Protein AF-A0A9W6U240-F1 (afdb_monomer_lite)

Sequence (219 aa):
MREPPRFPLGTRVANPLEGRTGEIAAFDAATGLYALVYSDGHRDELPASQAERFVIRQAQPPQPSADEPSQFLGASVTKSSTSYEGQTLTSCGHVTQYFADIKRFRVLFPDGLYSDMTLDEVKQNLKEAEDGKRAAPDAQSPSAKKKSKHHHHHQEEERPLNTQKFESRKIAYTICREVLGIILSQKKVGKFCSEKQKVVLNNKDLQVRCLEKRLVRLS

Secondary structure (DSSP, 8-state):
-PPPPSS-TT-EEEETTTTEEEEEEEEETTTTEEEEEETTS-EEEEEHHHHHHHB----PPPP--TT-GGGGTT-EEEEEEE-TTS-EEEEEEEEEEEETTTTEEEEE-TTS-EEEEEHHHHHHHHHHHHHGGG--------------------------TT----SSHHHHHHHHHHHHHHHHHSTTTTTTS-HHHHHHHH-TT--------------

Structure (mmCIF, N/CA/C/O backbone):
data_AF-A0A9W6U240-F1
#
_entry.id   AF-A0A9W6U240-F1
#
loop_
_atom_site.group_PDB
_atom_site.id
_atom_site.type_symbol
_atom_site.label_atom_id
_atom_site.label_alt_id
_atom_site.label_comp_id
_atom_site.label_asym_id
_atom_site.label_entity_id
_atom_site.label_seq_id
_atom_site.pdbx_PDB_ins_code
_atom_site.Cartn_x
_atom_site.Cartn_y
_atom_site.Cartn_z
_atom_site.occupancy
_atom_site.B_iso_or_equiv
_atom_site.auth_seq_id
_atom_site.auth_comp_id
_atom_site.auth_asym_id
_atom_site.auth_atom_id
_atom_site.pdbx_PDB_model_num
ATOM 1 N N . MET A 1 1 ? 26.545 10.246 -33.193 1.00 53.38 1 MET A N 1
ATOM 2 C CA . MET A 1 1 ? 26.022 10.475 -31.827 1.00 53.38 1 MET A CA 1
ATOM 3 C C . MET A 1 1 ? 25.496 9.129 -31.351 1.00 53.38 1 MET A C 1
ATOM 5 O O . MET A 1 1 ? 24.699 8.561 -32.080 1.00 53.38 1 MET A O 1
ATOM 9 N N . ARG A 1 2 ? 26.022 8.555 -30.259 1.00 63.31 2 ARG A N 1
ATOM 10 C CA . ARG A 1 2 ? 25.564 7.249 -29.740 1.00 63.31 2 ARG A CA 1
ATOM 11 C C . ARG A 1 2 ? 24.313 7.463 -28.894 1.00 63.31 2 ARG A C 1
ATOM 13 O O . ARG A 1 2 ? 24.319 8.360 -28.054 1.00 63.31 2 ARG A O 1
ATOM 20 N N . GLU A 1 3 ? 23.273 6.671 -29.120 1.00 69.00 3 GLU A N 1
ATOM 21 C CA . GLU A 1 3 ? 22.047 6.745 -28.325 1.00 69.00 3 GLU A CA 1
ATOM 22 C C . GLU A 1 3 ? 22.259 6.003 -26.992 1.00 69.00 3 GLU A C 1
ATOM 24 O O . GLU A 1 3 ? 22.760 4.873 -26.996 1.00 69.00 3 GLU A O 1
ATOM 29 N N . PRO A 1 4 ? 21.977 6.632 -25.838 1.00 76.19 4 PRO A N 1
ATOM 30 C CA . PRO A 1 4 ? 22.139 5.976 -24.548 1.00 76.19 4 PRO A CA 1
ATOM 31 C C . PRO A 1 4 ? 21.089 4.865 -24.365 1.00 76.19 4 PRO A C 1
ATOM 33 O O . PRO A 1 4 ? 19.938 5.042 -24.770 1.00 76.19 4 PRO A O 1
ATOM 36 N N . PRO A 1 5 ? 21.442 3.735 -23.722 1.00 80.12 5 PRO A N 1
ATOM 37 C CA . PRO A 1 5 ? 20.482 2.678 -23.439 1.00 80.12 5 PRO A CA 1
ATOM 38 C C . PRO A 1 5 ? 19.390 3.189 -22.490 1.00 80.12 5 PRO A C 1
ATOM 40 O O . PRO A 1 5 ? 19.658 3.581 -21.357 1.00 80.12 5 PRO A O 1
ATOM 43 N N . ARG A 1 6 ? 18.141 3.142 -22.955 1.00 83.62 6 ARG A N 1
ATOM 44 C CA . ARG A 1 6 ? 16.925 3.460 -22.200 1.00 83.62 6 ARG A CA 1
ATOM 45 C C . ARG A 1 6 ? 16.551 2.397 -21.159 1.00 83.62 6 ARG A C 1
ATOM 47 O O . ARG A 1 6 ? 16.009 2.742 -20.114 1.00 83.62 6 ARG A O 1
ATOM 54 N N . PHE A 1 7 ? 16.847 1.126 -21.429 1.00 86.31 7 PHE A N 1
ATOM 55 C CA . PHE A 1 7 ? 16.621 0.001 -20.516 1.00 86.31 7 PHE A CA 1
ATOM 56 C C . PHE A 1 7 ? 17.947 -0.673 -20.136 1.00 86.31 7 PHE A C 1
ATOM 58 O O . PHE A 1 7 ? 18.784 -0.876 -21.022 1.00 86.31 7 PHE A O 1
ATOM 65 N N . PRO A 1 8 ? 18.155 -1.035 -18.854 1.00 86.38 8 PRO A N 1
ATOM 66 C CA . PRO A 1 8 ? 19.348 -1.762 -18.440 1.00 86.38 8 PRO A CA 1
ATOM 67 C C . PRO A 1 8 ? 19.330 -3.211 -18.952 1.00 86.38 8 PRO A C 1
ATOM 69 O O . PRO A 1 8 ? 18.268 -3.818 -19.123 1.00 86.38 8 PRO A O 1
ATOM 72 N N . LEU A 1 9 ? 20.515 -3.783 -19.171 1.00 88.81 9 LEU A N 1
ATOM 73 C CA . LEU A 1 9 ? 20.663 -5.213 -19.461 1.00 88.81 9 LEU A CA 1
ATOM 74 C C . LEU A 1 9 ? 20.159 -6.042 -18.266 1.00 88.81 9 LEU A C 1
ATOM 76 O O . LEU A 1 9 ? 20.278 -5.616 -17.118 1.00 88.81 9 LEU A O 1
ATOM 80 N N . GLY A 1 10 ? 19.561 -7.200 -18.533 1.00 86.56 10 GLY A N 1
ATOM 81 C CA . GLY A 1 10 ? 18.879 -8.038 -17.541 1.00 86.56 10 GLY A CA 1
ATOM 82 C C . GLY A 1 10 ? 17.458 -7.579 -17.189 1.00 86.56 10 GLY A C 1
ATOM 83 O O . GLY A 1 10 ? 16.804 -8.181 -16.337 1.00 86.56 10 GLY A O 1
ATOM 84 N N . THR A 1 11 ? 16.936 -6.522 -17.827 1.00 89.12 11 THR A N 1
ATOM 85 C CA . THR A 1 11 ? 15.529 -6.126 -17.648 1.00 89.12 11 THR A CA 1
ATOM 86 C C . THR A 1 11 ? 14.611 -7.244 -18.126 1.00 89.12 11 THR A C 1
ATOM 88 O O . THR A 1 11 ? 14.742 -7.707 -19.257 1.00 89.12 11 THR A O 1
ATOM 91 N N . ARG A 1 12 ? 13.651 -7.644 -17.286 1.00 91.44 12 ARG A N 1
ATOM 92 C CA . ARG A 1 12 ? 12.640 -8.655 -17.620 1.00 91.44 12 ARG A CA 1
ATOM 93 C C . ARG A 1 12 ? 11.754 -8.175 -18.768 1.00 91.44 12 ARG A C 1
ATOM 95 O O . ARG A 1 12 ? 11.231 -7.062 -18.726 1.00 91.44 12 ARG A O 1
ATOM 102 N N . VAL A 1 13 ? 11.513 -9.048 -19.738 1.00 91.19 13 VAL A N 1
ATOM 103 C CA . VAL A 1 13 ? 10.589 -8.802 -20.849 1.00 91.19 13 VAL A CA 1
ATOM 104 C C . VAL A 1 13 ? 9.552 -9.921 -20.952 1.00 91.19 13 VAL A C 1
ATOM 106 O O . VAL A 1 13 ? 9.815 -11.066 -20.581 1.00 91.19 13 VAL A O 1
ATOM 109 N N . ALA A 1 14 ? 8.366 -9.593 -21.448 1.00 91.50 14 ALA A N 1
ATOM 110 C CA . ALA A 1 14 ? 7.316 -10.531 -21.798 1.00 91.50 14 ALA A CA 1
ATOM 111 C C . ALA A 1 14 ? 6.688 -10.137 -23.134 1.00 91.50 14 ALA A C 1
ATOM 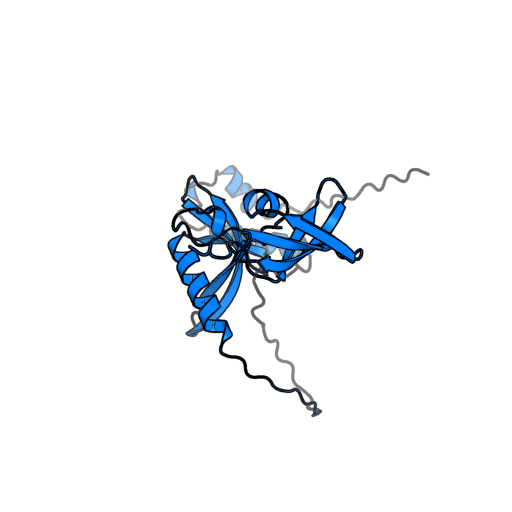113 O O . ALA A 1 14 ? 6.299 -8.986 -23.324 1.00 91.50 14 ALA A O 1
ATOM 114 N N . ASN A 1 15 ? 6.543 -11.108 -24.032 1.00 89.31 15 ASN A N 1
ATOM 115 C CA . ASN A 1 15 ? 5.749 -10.976 -25.242 1.00 89.31 15 ASN A CA 1
ATOM 116 C C . ASN A 1 15 ? 4.330 -11.509 -24.978 1.00 89.31 15 ASN A C 1
ATOM 118 O O . ASN A 1 15 ? 4.142 -12.727 -24.943 1.00 89.31 15 ASN A O 1
ATOM 122 N N . PRO A 1 16 ? 3.320 -10.635 -24.795 1.00 82.81 16 PRO A N 1
ATOM 123 C CA . PRO A 1 16 ? 1.960 -11.065 -24.478 1.00 82.81 16 PRO A CA 1
ATOM 124 C C . PRO A 1 16 ? 1.250 -11.749 -25.653 1.00 82.81 16 PRO A C 1
ATOM 126 O O . PRO A 1 16 ? 0.271 -12.451 -25.425 1.00 82.81 16 PRO A O 1
ATOM 129 N N . LEU A 1 17 ? 1.719 -11.556 -26.892 1.00 83.44 17 LEU A N 1
ATOM 130 C CA . LEU A 1 17 ? 1.117 -12.178 -28.076 1.00 83.44 17 LEU A CA 1
ATOM 131 C C . LEU A 1 17 ? 1.490 -13.657 -28.187 1.00 83.44 17 LEU A C 1
ATOM 133 O O . LEU A 1 17 ? 0.677 -14.470 -28.610 1.00 83.44 17 LEU A O 1
ATOM 137 N N . GLU A 1 18 ? 2.711 -13.996 -27.780 1.00 84.31 18 GLU A N 1
ATOM 138 C CA . GLU A 1 18 ? 3.258 -15.352 -27.886 1.00 84.31 18 GLU A CA 1
ATOM 139 C C . GLU A 1 18 ? 3.376 -16.053 -26.526 1.00 84.31 18 GLU A C 1
ATOM 141 O O . GLU A 1 18 ? 3.761 -17.216 -26.455 1.00 84.31 18 GLU A O 1
ATOM 146 N N . GLY A 1 19 ? 3.069 -15.351 -25.430 1.00 85.50 19 GLY A N 1
ATOM 147 C CA . GLY A 1 19 ? 3.193 -15.872 -24.068 1.00 85.50 19 GLY A CA 1
ATOM 148 C C . GLY A 1 19 ? 4.639 -16.124 -23.624 1.00 85.50 19 GLY A C 1
ATOM 149 O O . GLY A 1 19 ? 4.868 -16.884 -22.685 1.00 85.50 19 GLY A O 1
ATOM 15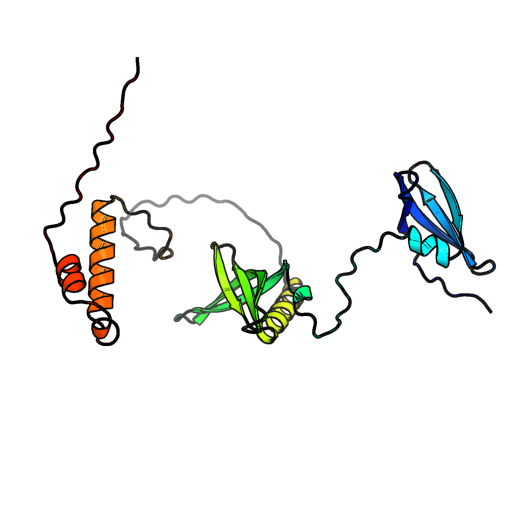0 N N . ARG A 1 20 ? 5.625 -15.505 -24.283 1.00 89.12 20 ARG A N 1
ATOM 151 C CA . ARG A 1 20 ? 7.054 -15.706 -23.997 1.00 89.12 20 ARG A CA 1
ATOM 152 C C . ARG A 1 20 ? 7.546 -14.751 -22.921 1.00 89.12 20 ARG A C 1
ATOM 154 O O . ARG A 1 20 ? 7.145 -13.592 -22.881 1.00 89.12 20 ARG A O 1
ATOM 161 N N . THR A 1 21 ? 8.463 -15.214 -22.076 1.00 91.50 21 THR A N 1
ATOM 162 C CA . THR A 1 21 ? 9.131 -14.384 -21.059 1.00 91.50 21 THR A CA 1
ATOM 163 C C . THR A 1 21 ? 10.639 -14.528 -21.167 1.00 91.50 21 THR A C 1
ATOM 165 O O . THR A 1 21 ? 11.139 -15.594 -21.534 1.00 91.50 21 THR A O 1
ATOM 168 N N . GLY A 1 22 ? 11.359 -13.449 -20.880 1.00 92.38 22 GLY A N 1
ATOM 169 C CA . GLY A 1 22 ? 12.789 -13.347 -21.123 1.00 92.38 22 GLY A CA 1
ATOM 170 C C . GLY A 1 22 ? 13.432 -12.151 -20.443 1.00 92.38 22 GLY A C 1
ATOM 171 O O . GLY A 1 22 ? 12.888 -11.580 -19.492 1.00 92.38 22 GLY A O 1
ATOM 172 N N . GLU A 1 23 ? 14.580 -11.753 -20.974 1.00 93.62 23 GLU A N 1
ATOM 173 C CA . GLU A 1 23 ? 15.316 -10.569 -20.547 1.00 93.62 23 GLU A CA 1
ATOM 174 C C . GLU A 1 23 ? 16.033 -9.861 -21.702 1.00 93.62 23 GLU A C 1
ATOM 176 O O . GLU A 1 23 ? 16.253 -10.429 -22.772 1.00 93.62 23 GLU A O 1
ATOM 181 N N . ILE A 1 24 ? 16.409 -8.604 -21.479 1.00 93.50 24 ILE A N 1
ATOM 182 C CA . ILE A 1 24 ? 17.288 -7.859 -22.382 1.00 93.50 24 ILE A CA 1
ATOM 183 C C . ILE A 1 24 ? 18.726 -8.347 -22.181 1.00 93.50 24 ILE A C 1
ATOM 185 O O . ILE A 1 24 ? 19.338 -8.046 -21.159 1.00 93.50 24 ILE A O 1
ATOM 189 N N . ALA A 1 25 ? 19.289 -9.054 -23.156 1.00 92.69 25 ALA A N 1
ATOM 190 C CA . ALA A 1 25 ? 20.641 -9.602 -23.062 1.00 92.69 25 ALA A CA 1
ATOM 191 C C . ALA A 1 25 ? 21.721 -8.616 -23.529 1.00 92.69 25 ALA A C 1
ATOM 193 O O . ALA A 1 25 ? 22.811 -8.576 -22.959 1.00 92.69 25 ALA A O 1
ATOM 194 N N . ALA A 1 26 ? 21.434 -7.814 -24.558 1.00 91.31 26 ALA A N 1
ATOM 195 C CA . ALA A 1 26 ? 22.393 -6.862 -25.114 1.00 91.31 26 ALA A CA 1
ATOM 196 C C . ALA A 1 26 ? 21.709 -5.614 -25.687 1.00 91.31 26 ALA A C 1
ATOM 198 O O . ALA A 1 26 ? 20.524 -5.628 -26.023 1.00 91.31 26 ALA A O 1
ATOM 199 N N . PHE A 1 27 ? 22.484 -4.537 -25.808 1.00 91.56 27 PHE A N 1
ATOM 200 C CA . PHE A 1 27 ? 22.104 -3.307 -26.495 1.00 91.56 27 PHE A CA 1
ATOM 201 C C . PHE A 1 27 ? 23.259 -2.868 -27.388 1.00 91.56 27 PHE A C 1
ATOM 203 O O . PHE A 1 27 ? 24.382 -2.694 -26.906 1.00 91.56 27 PHE A O 1
ATOM 210 N N . ASP A 1 28 ? 22.983 -2.680 -28.673 1.00 89.62 28 ASP A N 1
ATOM 211 C CA . ASP A 1 28 ? 23.958 -2.165 -29.623 1.00 89.62 28 ASP A CA 1
ATOM 212 C C . ASP A 1 28 ? 23.796 -0.649 -29.786 1.00 89.62 28 ASP A C 1
ATOM 214 O O . ASP A 1 28 ? 22.845 -0.157 -30.388 1.00 89.62 28 ASP A O 1
ATOM 218 N N . ALA A 1 29 ? 24.768 0.107 -29.274 1.00 85.38 29 ALA A N 1
ATOM 219 C CA . ALA A 1 29 ? 24.774 1.567 -29.341 1.00 85.38 29 ALA A CA 1
ATOM 220 C C . ALA A 1 29 ? 25.078 2.131 -30.745 1.00 85.38 29 ALA A C 1
ATOM 222 O O . ALA A 1 29 ? 24.962 3.344 -30.942 1.00 85.38 29 ALA A O 1
ATOM 223 N N . ALA A 1 30 ? 25.522 1.299 -31.697 1.00 85.38 30 ALA A N 1
ATOM 224 C CA . ALA A 1 30 ? 25.730 1.709 -33.086 1.00 85.38 30 ALA A CA 1
ATOM 225 C C . ALA A 1 30 ? 24.419 1.699 -33.884 1.00 85.38 30 ALA A C 1
ATOM 227 O O . ALA A 1 30 ? 24.195 2.599 -34.692 1.00 85.38 30 ALA A O 1
ATOM 228 N N . THR A 1 31 ? 23.559 0.709 -33.635 1.00 84.75 31 THR A N 1
ATOM 229 C CA . THR A 1 31 ? 22.283 0.515 -34.343 1.00 84.75 31 THR A CA 1
ATOM 230 C C . THR A 1 31 ? 21.055 0.939 -33.531 1.00 84.75 31 THR A C 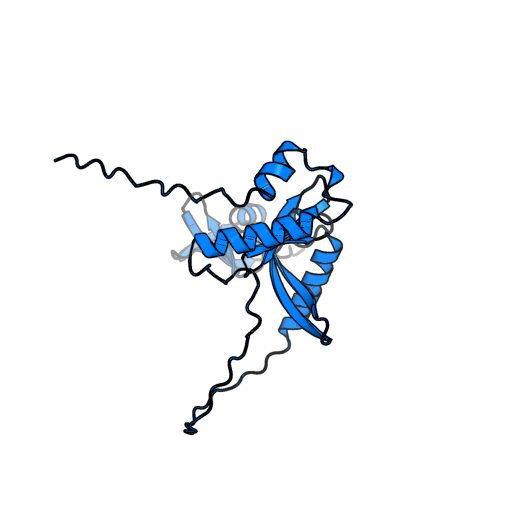1
ATOM 232 O O . THR A 1 31 ? 19.989 1.137 -34.107 1.00 84.75 31 THR A O 1
ATOM 235 N N . GLY A 1 32 ? 21.187 1.115 -32.212 1.00 85.69 32 GLY A N 1
ATOM 236 C CA . GLY A 1 32 ? 20.082 1.451 -31.306 1.00 85.69 32 GLY A CA 1
ATOM 237 C C . GLY A 1 32 ? 19.141 0.275 -31.015 1.00 85.69 32 GLY A C 1
ATOM 238 O O . GLY A 1 32 ? 18.005 0.489 -30.582 1.00 85.69 32 GLY A O 1
ATOM 239 N N . LEU A 1 33 ? 19.582 -0.962 -31.271 1.00 90.81 33 LEU A N 1
ATOM 240 C CA . LEU A 1 33 ? 18.770 -2.172 -31.140 1.00 90.81 33 LEU A CA 1
ATOM 241 C C . LEU A 1 33 ? 19.027 -2.903 -29.818 1.00 90.81 33 LEU A C 1
ATOM 243 O O . LEU A 1 33 ? 20.159 -3.030 -29.348 1.00 90.81 33 LEU A O 1
ATOM 247 N N . TYR A 1 34 ? 17.947 -3.413 -29.234 1.00 91.88 34 TYR A N 1
ATOM 248 C CA . TYR A 1 34 ? 17.939 -4.287 -28.068 1.00 91.88 34 TYR A CA 1
ATOM 249 C C . TYR A 1 34 ? 17.791 -5.738 -28.492 1.00 91.88 34 TYR A C 1
ATOM 251 O O . TYR A 1 34 ? 16.858 -6.059 -29.222 1.00 91.88 34 TYR A O 1
ATOM 259 N N . ALA A 1 35 ? 18.646 -6.610 -27.964 1.00 93.00 35 ALA A N 1
ATOM 260 C CA . ALA A 1 35 ? 18.521 -8.053 -28.110 1.00 93.00 35 ALA A CA 1
ATOM 261 C C . ALA A 1 35 ? 17.779 -8.637 -26.899 1.00 93.00 35 ALA A C 1
ATOM 263 O O . ALA A 1 35 ? 18.316 -8.678 -25.787 1.00 93.00 35 ALA A O 1
ATOM 264 N N . LEU A 1 36 ? 16.544 -9.079 -27.112 1.00 92.69 36 LEU A N 1
ATOM 265 C CA . LEU A 1 36 ? 15.716 -9.777 -26.135 1.00 92.69 36 LEU A CA 1
ATOM 266 C C . LEU A 1 36 ? 15.972 -11.277 -26.277 1.00 92.69 36 LEU A C 1
ATOM 268 O O . LEU A 1 36 ? 15.924 -11.807 -27.384 1.00 92.69 36 LEU A O 1
ATOM 272 N N . VAL A 1 37 ? 16.230 -11.963 -25.168 1.00 94.25 37 VAL A N 1
ATOM 273 C CA . VAL A 1 37 ? 16.398 -13.420 -25.125 1.00 94.25 37 VAL A CA 1
ATOM 274 C C . VAL A 1 37 ? 15.302 -14.000 -24.248 1.00 94.25 37 VAL A C 1
ATOM 276 O O . VAL A 1 37 ? 15.195 -13.669 -23.066 1.00 94.25 37 VAL A O 1
ATOM 279 N N . TYR A 1 38 ? 14.479 -14.862 -24.832 1.00 93.31 38 TYR A N 1
ATOM 280 C CA . TYR A 1 38 ? 13.401 -15.544 -24.129 1.00 93.31 38 TYR A CA 1
ATOM 281 C C . TYR A 1 38 ? 13.873 -16.872 -23.537 1.00 93.31 38 TYR A C 1
ATOM 283 O O . TYR A 1 38 ? 14.882 -17.454 -23.935 1.00 93.31 38 TYR A O 1
ATOM 291 N N . SER A 1 39 ? 13.115 -17.357 -22.560 1.00 90.75 39 SER A N 1
ATOM 292 C CA . SER A 1 39 ? 13.374 -18.608 -21.836 1.00 90.75 39 SER A CA 1
ATOM 293 C C . SER A 1 39 ? 13.346 -19.860 -22.719 1.00 90.75 39 SER A C 1
ATOM 295 O O . SER A 1 39 ? 13.959 -20.861 -22.362 1.00 90.75 39 SER A O 1
ATOM 297 N N . ASP A 1 40 ? 12.686 -19.805 -23.877 1.00 89.56 40 ASP A N 1
ATOM 298 C CA . ASP A 1 40 ? 12.668 -20.871 -24.885 1.00 89.56 40 ASP A CA 1
ATOM 299 C C . ASP A 1 40 ? 13.870 -20.819 -25.850 1.00 89.56 40 ASP A C 1
ATOM 301 O O . ASP A 1 40 ? 13.961 -21.622 -26.777 1.00 89.56 40 ASP A O 1
ATOM 305 N N . GLY A 1 41 ? 14.805 -19.886 -25.636 1.00 87.12 41 GLY A N 1
ATOM 306 C CA . GLY A 1 41 ? 15.980 -19.686 -26.479 1.00 87.12 41 GLY A CA 1
ATOM 307 C C . GLY A 1 41 ? 15.726 -18.815 -27.710 1.00 87.12 41 GLY A C 1
ATOM 308 O O . GLY A 1 41 ? 16.664 -18.575 -28.475 1.00 87.12 41 GLY A O 1
ATOM 309 N N . HIS A 1 42 ? 14.502 -18.314 -27.906 1.00 91.06 42 HIS A N 1
ATOM 310 C CA . HIS A 1 42 ? 14.213 -17.381 -28.986 1.00 91.06 42 HIS A CA 1
ATOM 311 C C . HIS A 1 42 ? 14.853 -16.009 -28.729 1.00 91.06 42 HIS A C 1
ATOM 313 O O . HIS A 1 42 ? 15.070 -15.609 -27.581 1.00 91.06 42 HIS A O 1
ATOM 319 N N . ARG A 1 43 ? 15.182 -15.297 -29.811 1.00 92.31 43 ARG A N 1
ATOM 320 C CA . ARG A 1 43 ? 15.862 -14.005 -29.773 1.00 92.31 43 ARG A CA 1
ATOM 321 C C . ARG A 1 43 ? 15.193 -13.022 -30.717 1.00 92.31 43 ARG A C 1
ATOM 323 O O . ARG A 1 43 ? 15.026 -13.352 -31.887 1.00 92.31 43 ARG A O 1
ATOM 330 N N . ASP A 1 44 ? 14.922 -11.827 -30.206 1.00 90.25 44 ASP A N 1
ATOM 331 C CA . ASP A 1 44 ? 14.392 -10.703 -30.975 1.00 90.25 44 ASP A CA 1
ATOM 332 C C . ASP A 1 44 ? 15.341 -9.508 -30.887 1.00 90.25 44 ASP A C 1
ATOM 334 O O . ASP A 1 44 ? 15.803 -9.158 -29.802 1.00 90.25 44 ASP A O 1
ATOM 338 N N . GLU A 1 45 ? 15.588 -8.847 -32.017 1.00 92.88 45 GLU A N 1
ATOM 339 C CA . GLU A 1 45 ? 16.342 -7.593 -32.082 1.00 92.88 45 GLU A CA 1
ATOM 340 C C . GLU A 1 45 ? 15.403 -6.452 -32.461 1.00 92.88 45 GLU A C 1
ATOM 342 O O . GLU A 1 45 ? 14.865 -6.411 -33.567 1.00 92.88 45 GLU A O 1
ATOM 347 N N . LEU A 1 46 ? 15.158 -5.540 -31.521 1.00 92.12 46 LEU A N 1
ATOM 348 C CA . LEU A 1 46 ? 14.096 -4.543 -31.642 1.00 92.12 46 LEU A CA 1
ATOM 349 C C . LEU A 1 46 ? 14.575 -3.159 -31.189 1.00 92.12 46 LEU A C 1
ATOM 351 O O . LEU A 1 46 ? 15.359 -3.053 -30.245 1.00 92.12 46 LEU A O 1
ATOM 355 N N . PRO A 1 47 ? 14.082 -2.068 -31.800 1.00 91.06 47 PRO A N 1
ATOM 356 C CA . PRO A 1 47 ? 14.389 -0.718 -31.344 1.00 91.06 47 PRO A CA 1
ATOM 357 C C . PRO A 1 47 ? 13.747 -0.430 -29.981 1.00 91.06 47 PRO A C 1
ATOM 359 O O . PRO A 1 47 ? 12.752 -1.052 -29.594 1.00 91.06 47 PRO A O 1
ATOM 362 N N . ALA A 1 48 ? 14.262 0.582 -29.277 1.00 86.31 48 ALA A N 1
ATOM 363 C CA . ALA A 1 48 ? 13.798 0.979 -27.943 1.00 86.31 48 ALA A CA 1
ATOM 364 C C . ALA A 1 48 ? 12.271 1.175 -27.839 1.00 86.31 48 ALA A C 1
ATOM 366 O O . ALA A 1 48 ? 11.660 0.786 -26.845 1.00 86.31 48 ALA A O 1
ATOM 367 N N . SER A 1 49 ? 11.646 1.748 -28.874 1.00 86.62 49 SER A N 1
ATOM 368 C CA . SER A 1 49 ? 10.200 2.004 -28.931 1.00 86.62 49 SER A CA 1
ATOM 369 C C . SER A 1 49 ? 9.355 0.728 -28.941 1.00 86.62 49 SER A C 1
ATOM 371 O O . SER A 1 49 ? 8.253 0.708 -28.397 1.00 86.62 49 SER A O 1
ATOM 373 N N . GLN A 1 50 ? 9.864 -0.346 -29.546 1.00 86.75 50 GLN A N 1
ATOM 374 C CA . GLN A 1 50 ? 9.193 -1.642 -29.567 1.00 86.75 50 GLN A CA 1
ATOM 375 C C . GLN A 1 50 ? 9.544 -2.461 -28.327 1.00 86.75 50 GLN A C 1
ATOM 377 O O . GLN A 1 50 ? 8.646 -3.040 -27.721 1.00 86.75 50 GLN A O 1
ATOM 382 N N . ALA A 1 51 ? 10.809 -2.431 -27.896 1.00 86.19 51 ALA A N 1
ATOM 383 C CA . ALA A 1 51 ? 11.255 -3.077 -26.664 1.00 86.19 51 ALA A CA 1
ATOM 384 C C . ALA A 1 51 ? 10.456 -2.591 -25.439 1.00 86.19 51 ALA A C 1
ATOM 386 O O . ALA A 1 51 ? 10.085 -3.403 -24.596 1.00 86.19 51 ALA A O 1
ATOM 387 N N . GLU A 1 52 ? 10.088 -1.304 -25.378 1.00 87.69 52 GLU A N 1
ATOM 388 C CA . GLU A 1 52 ? 9.256 -0.737 -24.304 1.00 87.69 52 GLU A CA 1
ATOM 389 C C . GLU A 1 52 ? 7.919 -1.472 -24.108 1.00 87.69 52 GLU A C 1
ATOM 391 O O . GLU A 1 52 ? 7.432 -1.569 -22.984 1.00 87.69 52 GLU A O 1
ATOM 396 N N . ARG A 1 53 ? 7.334 -2.021 -25.182 1.00 87.62 53 ARG A N 1
ATOM 397 C CA . ARG A 1 53 ? 6.064 -2.764 -25.119 1.00 87.62 53 ARG A CA 1
ATOM 398 C C . ARG A 1 53 ? 6.216 -4.135 -24.470 1.00 87.62 53 ARG A C 1
ATOM 400 O O . ARG A 1 53 ? 5.233 -4.680 -23.976 1.00 87.62 53 ARG A O 1
ATOM 407 N N . PHE A 1 54 ? 7.427 -4.680 -24.510 1.00 87.31 54 PHE A N 1
ATOM 408 C CA . PHE A 1 54 ? 7.759 -5.996 -23.983 1.00 87.31 54 PHE A CA 1
ATOM 409 C C . PHE A 1 54 ? 8.416 -5.916 -22.610 1.00 87.31 54 PHE A C 1
ATOM 411 O O . PHE A 1 54 ? 8.360 -6.881 -21.861 1.00 87.31 54 PHE A O 1
ATOM 418 N N . VAL A 1 55 ? 9.019 -4.784 -22.243 1.00 87.31 55 VAL A N 1
ATOM 419 C CA . VAL A 1 55 ? 9.597 -4.586 -20.911 1.00 87.31 55 VAL A CA 1
ATOM 420 C C . VAL A 1 55 ? 8.516 -4.733 -19.849 1.00 87.31 55 VAL A C 1
ATOM 422 O O . VAL A 1 55 ? 7.588 -3.928 -19.742 1.00 87.31 55 VAL A O 1
ATOM 425 N N . ILE A 1 56 ? 8.677 -5.756 -19.010 1.00 85.50 56 ILE A N 1
ATOM 426 C CA . ILE A 1 56 ? 7.921 -5.856 -17.774 1.00 85.50 56 ILE A CA 1
ATOM 427 C C . ILE A 1 56 ? 8.465 -4.736 -16.913 1.00 85.50 56 ILE A C 1
ATOM 429 O O . ILE A 1 56 ? 9.588 -4.814 -16.407 1.00 85.50 56 ILE A O 1
ATOM 433 N N . ARG A 1 57 ? 7.667 -3.679 -16.752 1.00 74.81 57 ARG A N 1
ATOM 434 C CA . ARG A 1 57 ? 7.908 -2.707 -15.697 1.00 74.81 57 ARG A CA 1
ATOM 435 C C . ARG A 1 57 ? 7.865 -3.509 -14.409 1.00 74.81 57 ARG A C 1
ATOM 437 O O . ARG A 1 57 ? 6.788 -3.840 -13.914 1.00 74.81 57 ARG A O 1
ATOM 444 N N . GLN A 1 58 ? 9.042 -3.864 -13.888 1.00 55.88 58 GLN A N 1
ATOM 445 C CA . GLN A 1 58 ? 9.147 -4.126 -12.469 1.00 55.88 58 GLN A CA 1
ATOM 446 C C . GLN A 1 58 ? 8.446 -2.935 -11.841 1.00 55.88 58 GLN A C 1
ATOM 448 O O . GLN A 1 58 ? 8.736 -1.792 -12.211 1.00 55.88 58 GLN A O 1
ATOM 453 N N . ALA A 1 59 ? 7.459 -3.201 -10.994 1.00 45.19 59 ALA A N 1
ATOM 454 C CA . ALA A 1 59 ? 6.993 -2.200 -10.068 1.00 45.19 59 ALA A CA 1
ATOM 455 C C . ALA A 1 59 ? 8.231 -1.802 -9.259 1.00 45.19 59 ALA A C 1
ATOM 457 O O . ALA A 1 59 ? 8.535 -2.387 -8.224 1.00 45.19 59 ALA A O 1
ATOM 458 N N . GLN A 1 60 ? 9.011 -0.856 -9.787 1.00 44.34 60 GLN A N 1
ATOM 459 C CA . GLN A 1 60 ? 9.813 -0.001 -8.955 1.00 44.34 60 GLN A CA 1
ATOM 460 C C . GLN A 1 60 ? 8.812 0.502 -7.919 1.00 44.34 60 GLN A C 1
ATOM 462 O O . GLN A 1 60 ? 7.732 0.954 -8.327 1.00 44.34 60 GLN A O 1
ATOM 467 N N . PRO A 1 61 ? 9.095 0.374 -6.610 1.00 44.66 61 PRO A N 1
ATOM 468 C CA . PRO A 1 61 ? 8.342 1.153 -5.644 1.00 44.66 61 PRO A CA 1
ATOM 469 C C . PRO A 1 61 ? 8.318 2.582 -6.203 1.00 44.66 61 PRO A C 1
ATOM 471 O O . PRO A 1 61 ? 9.385 3.083 -6.579 1.00 44.66 61 PRO A O 1
ATOM 474 N N . PRO A 1 62 ? 7.124 3.150 -6.440 1.00 38.41 62 PRO A N 1
ATOM 475 C CA . PRO A 1 62 ? 6.975 4.353 -7.239 1.00 38.41 62 PRO A CA 1
ATOM 476 C C . PRO A 1 62 ? 7.943 5.412 -6.725 1.00 38.41 62 PRO A C 1
ATOM 478 O O . PRO A 1 62 ? 7.955 5.720 -5.532 1.00 38.41 62 PRO A O 1
ATOM 481 N N . GLN A 1 63 ? 8.796 5.933 -7.613 1.00 46.31 63 GLN A N 1
ATOM 482 C CA . GLN A 1 63 ? 9.565 7.116 -7.265 1.00 46.31 63 GLN A CA 1
ATOM 483 C C . GLN A 1 63 ? 8.571 8.230 -6.905 1.00 46.31 63 GLN A C 1
ATOM 485 O O . GLN A 1 63 ? 7.566 8.402 -7.599 1.00 46.31 63 GLN A O 1
ATOM 490 N N . PRO A 1 64 ? 8.808 8.934 -5.791 1.00 41.53 64 PRO A N 1
ATOM 491 C CA . PRO A 1 64 ? 7.776 9.654 -5.070 1.00 41.53 64 PRO A CA 1
ATOM 492 C C . PRO A 1 64 ? 7.341 10.899 -5.841 1.00 41.53 64 PRO A C 1
ATOM 494 O O . PRO A 1 64 ? 7.995 11.940 -5.789 1.00 41.53 64 PRO A O 1
ATOM 497 N N . SER A 1 65 ? 6.175 10.849 -6.479 1.00 45.25 65 SER A N 1
ATOM 498 C CA . SER A 1 65 ? 5.324 12.034 -6.519 1.00 45.25 65 SER A CA 1
ATOM 499 C C . SER A 1 65 ? 4.849 12.262 -5.083 1.00 45.25 65 SER A C 1
ATOM 501 O O . SER A 1 65 ? 4.005 11.527 -4.573 1.00 45.25 65 SER A O 1
ATOM 503 N N . ALA A 1 66 ? 5.467 13.233 -4.406 1.00 51.50 66 ALA A N 1
ATOM 504 C CA . ALA A 1 66 ? 5.456 13.440 -2.953 1.00 51.50 66 ALA A CA 1
ATOM 505 C C . ALA A 1 66 ? 4.072 13.584 -2.274 1.00 51.50 66 ALA A C 1
ATOM 507 O O . ALA A 1 66 ? 4.008 13.636 -1.038 1.00 51.50 66 ALA A O 1
ATOM 508 N N . ASP A 1 67 ? 2.987 13.581 -3.049 1.00 56.50 67 ASP A N 1
ATOM 509 C CA . ASP A 1 67 ? 1.650 13.965 -2.611 1.00 56.50 67 ASP A CA 1
ATOM 510 C C . ASP A 1 67 ? 0.546 12.951 -2.917 1.00 56.50 67 ASP A C 1
ATOM 512 O O . ASP A 1 67 ? -0.598 13.203 -2.545 1.00 56.50 67 ASP A O 1
ATOM 516 N N . GLU A 1 68 ? 0.829 11.799 -3.540 1.00 71.56 68 GLU A N 1
ATOM 517 C CA . GLU A 1 68 ? -0.239 10.815 -3.755 1.00 71.56 68 GLU A CA 1
ATOM 518 C C . GLU A 1 68 ? -0.447 9.964 -2.488 1.00 71.56 68 GLU A C 1
ATOM 520 O O . GLU A 1 68 ? 0.459 9.231 -2.083 1.00 71.56 68 GLU A O 1
ATOM 525 N N . PRO A 1 69 ? -1.608 10.041 -1.809 1.00 69.12 69 PRO A N 1
ATOM 526 C CA . PRO A 1 69 ? -1.839 9.291 -0.577 1.00 69.12 69 PRO A CA 1
ATOM 527 C C . PRO A 1 69 ? -1.946 7.779 -0.826 1.00 69.12 69 PRO A C 1
ATOM 529 O O . PRO A 1 69 ? -1.655 6.986 0.063 1.00 69.12 69 PRO A O 1
ATOM 532 N N . SER A 1 70 ? -2.299 7.364 -2.043 1.00 74.38 70 SER A N 1
ATOM 533 C CA . SER A 1 70 ? -2.364 5.959 -2.467 1.00 74.38 70 SER A CA 1
ATOM 534 C C . SER A 1 70 ? -1.024 5.222 -2.324 1.00 74.38 70 SER A C 1
ATOM 536 O O . SER A 1 70 ? -1.031 4.019 -2.070 1.00 74.38 70 SER A O 1
ATOM 538 N N . GLN A 1 71 ? 0.113 5.929 -2.399 1.00 78.81 71 GLN A N 1
ATOM 539 C CA . GLN A 1 71 ? 1.454 5.334 -2.314 1.00 78.81 71 GLN A CA 1
ATOM 540 C C . GLN A 1 71 ? 1.745 4.673 -0.960 1.00 78.81 71 GLN A C 1
ATOM 542 O O . GLN A 1 71 ? 2.618 3.817 -0.859 1.00 78.81 71 GLN A O 1
ATOM 547 N N . PHE A 1 72 ? 1.026 5.081 0.087 1.00 81.25 72 PHE A N 1
ATOM 548 C CA . PHE A 1 72 ? 1.224 4.558 1.433 1.00 81.25 72 PHE A CA 1
ATOM 549 C C . PHE A 1 72 ? 0.384 3.314 1.710 1.00 81.25 72 PHE A C 1
ATOM 551 O O . PHE A 1 72 ? 0.577 2.693 2.748 1.00 81.25 72 PHE A O 1
ATOM 558 N N . LEU A 1 73 ? -0.535 2.923 0.819 1.00 85.88 73 LEU A N 1
ATOM 559 C CA . LEU A 1 73 ? -1.333 1.710 0.997 1.00 85.88 73 LEU A CA 1
ATOM 560 C C . LEU A 1 73 ? -0.433 0.467 0.942 1.00 85.88 73 LEU A C 1
ATOM 562 O O . LEU A 1 73 ? 0.352 0.286 0.017 1.00 85.88 73 LEU A O 1
ATOM 566 N N . GLY A 1 74 ? -0.549 -0.396 1.948 1.00 84.06 74 GLY A N 1
ATOM 567 C CA . GLY A 1 74 ? 0.292 -1.578 2.134 1.00 84.06 74 GLY A CA 1
ATOM 568 C C . GLY A 1 74 ? 1.636 -1.302 2.814 1.00 84.06 74 GLY A C 1
ATOM 569 O O . GLY A 1 74 ? 2.324 -2.254 3.179 1.00 84.06 74 GLY A O 1
ATOM 570 N N . ALA A 1 75 ? 2.007 -0.038 3.033 1.00 84.69 75 ALA A N 1
ATOM 571 C CA . ALA A 1 75 ? 3.269 0.307 3.671 1.00 84.69 75 ALA A CA 1
ATOM 572 C C . ALA A 1 75 ? 3.277 -0.111 5.153 1.00 84.69 75 ALA A C 1
ATOM 574 O O . ALA A 1 75 ? 2.279 0.060 5.862 1.00 84.69 75 ALA A O 1
ATOM 575 N N . SER A 1 76 ? 4.403 -0.656 5.623 1.00 85.81 76 SER A N 1
ATOM 576 C CA . SER A 1 76 ? 4.599 -0.969 7.039 1.00 85.81 76 SER A CA 1
ATOM 577 C C . SER A 1 76 ? 4.964 0.301 7.801 1.00 85.81 76 SER A C 1
ATOM 579 O O . SER A 1 76 ? 5.905 1.002 7.436 1.00 85.81 76 SER A O 1
ATOM 581 N N . VAL A 1 77 ? 4.238 0.582 8.874 1.00 87.75 77 VAL A N 1
ATOM 582 C CA . VAL A 1 77 ? 4.489 1.709 9.772 1.00 87.75 77 VAL A CA 1
ATOM 583 C C . VAL A 1 77 ? 4.743 1.193 11.173 1.00 87.75 77 VAL A C 1
ATOM 585 O O . VAL A 1 77 ? 4.052 0.303 11.673 1.00 87.75 77 VAL A O 1
ATOM 588 N N . THR A 1 78 ? 5.739 1.774 11.815 1.00 84.88 78 THR A N 1
ATOM 589 C CA . THR A 1 78 ? 6.047 1.511 13.214 1.00 84.88 78 THR A CA 1
ATOM 590 C C . THR A 1 78 ? 5.236 2.464 14.093 1.00 84.88 78 THR A C 1
ATOM 592 O O . THR A 1 78 ? 4.874 3.545 13.660 1.00 84.88 78 THR A O 1
ATOM 595 N N . LYS A 1 79 ? 4.882 2.078 15.313 1.00 84.25 79 LYS A N 1
ATOM 596 C CA . LYS A 1 79 ? 4.288 2.967 16.313 1.00 84.25 79 LYS A CA 1
ATOM 597 C C . LYS A 1 79 ? 4.944 2.675 17.647 1.00 84.25 79 LYS A C 1
ATOM 599 O O . LYS A 1 79 ? 4.837 1.558 18.153 1.00 84.25 79 LYS A O 1
ATOM 604 N N . SER A 1 80 ? 5.612 3.673 18.207 1.00 80.56 80 SER A N 1
ATOM 605 C CA . SER A 1 80 ? 6.173 3.617 19.551 1.00 80.56 80 SER A CA 1
ATOM 606 C C . SER A 1 80 ? 5.192 4.237 20.550 1.00 80.56 80 SER A C 1
ATOM 608 O O . SER A 1 80 ? 4.611 5.297 20.320 1.00 80.56 80 SER A O 1
ATOM 610 N N . SER A 1 81 ? 4.954 3.549 21.663 1.00 75.50 81 SER A N 1
ATOM 611 C CA . SER A 1 81 ? 4.175 4.059 22.790 1.00 75.50 81 SER A CA 1
ATOM 612 C C . SER A 1 81 ? 4.943 3.827 24.078 1.00 75.50 81 SER A C 1
ATOM 614 O O . SER A 1 81 ? 5.340 2.698 24.361 1.00 75.50 81 SER A O 1
ATOM 616 N N . THR A 1 82 ? 5.139 4.878 24.864 1.00 80.56 82 THR A N 1
ATOM 617 C CA . THR A 1 82 ? 5.780 4.783 26.177 1.00 80.56 82 THR A CA 1
ATOM 618 C C . THR A 1 82 ? 4.728 4.463 27.237 1.00 80.56 82 THR A C 1
ATOM 620 O O . THR A 1 82 ? 3.725 5.169 27.350 1.00 80.56 82 THR A O 1
ATOM 623 N N . SER A 1 83 ? 4.935 3.384 27.991 1.00 74.00 83 SER A N 1
ATOM 624 C CA . SER A 1 83 ? 4.096 3.018 29.132 1.00 74.00 83 SER A CA 1
ATOM 625 C C . SER A 1 83 ? 4.308 3.981 30.305 1.00 74.00 83 SER A C 1
ATOM 627 O O . SER A 1 83 ? 5.274 4.744 30.341 1.00 74.00 83 SER A O 1
ATOM 629 N N . TYR A 1 84 ? 3.419 3.925 31.300 1.00 76.06 84 TYR A N 1
ATOM 630 C CA . TYR A 1 84 ? 3.542 4.723 32.527 1.00 76.06 84 TYR A CA 1
ATOM 631 C C . TYR A 1 84 ? 4.846 4.437 33.299 1.00 76.06 84 TYR A C 1
ATOM 633 O O . TYR A 1 84 ? 5.386 5.320 33.956 1.00 76.06 84 TYR A O 1
ATOM 641 N N . GLU A 1 85 ? 5.390 3.227 33.157 1.00 81.06 85 GLU A N 1
ATOM 642 C CA . GLU A 1 85 ? 6.659 2.798 33.758 1.00 81.06 85 GLU A CA 1
ATOM 643 C C . GLU A 1 85 ? 7.893 3.244 32.949 1.00 81.06 85 GLU A C 1
ATOM 645 O O . GLU A 1 85 ? 9.024 2.906 33.289 1.00 81.06 85 GLU A O 1
ATOM 650 N N . GLY A 1 86 ? 7.695 4.002 31.863 1.00 80.06 86 GLY A N 1
ATOM 651 C CA . GLY A 1 86 ? 8.768 4.486 30.994 1.00 80.06 86 GLY A CA 1
ATOM 652 C C . GLY A 1 86 ? 9.249 3.465 29.960 1.00 80.06 86 GLY A C 1
ATOM 653 O O . GLY A 1 86 ? 10.223 3.725 29.255 1.00 80.06 86 GLY A O 1
ATOM 654 N N . GLN A 1 87 ? 8.581 2.316 29.831 1.00 77.75 87 GLN A N 1
ATOM 655 C CA . GLN A 1 87 ? 8.947 1.301 28.849 1.00 77.75 87 GLN A CA 1
ATOM 656 C C . GLN A 1 87 ? 8.369 1.657 27.475 1.00 77.75 87 GLN A C 1
ATOM 658 O O . GLN A 1 87 ? 7.157 1.785 27.311 1.00 77.75 87 GLN A O 1
ATOM 663 N N . THR A 1 88 ? 9.227 1.803 26.467 1.00 80.06 88 THR A N 1
ATOM 664 C CA . THR A 1 88 ? 8.791 2.043 25.085 1.00 80.06 88 THR A CA 1
ATOM 665 C C . THR A 1 88 ? 8.425 0.721 24.420 1.00 80.06 88 THR A C 1
ATOM 667 O O . THR A 1 88 ? 9.287 -0.126 24.195 1.00 80.06 88 THR A O 1
ATOM 670 N N . LEU A 1 89 ? 7.147 0.547 24.091 1.00 77.88 89 LEU A N 1
ATOM 671 C CA . LEU A 1 89 ? 6.661 -0.552 23.268 1.00 77.88 89 LEU A CA 1
ATOM 672 C C . LEU A 1 89 ? 6.573 -0.089 21.816 1.00 77.88 89 LEU A C 1
ATOM 674 O O . LEU A 1 89 ? 5.889 0.887 21.513 1.00 77.88 89 LEU A O 1
ATOM 678 N N . THR A 1 90 ? 7.231 -0.819 20.926 1.00 83.00 90 THR A N 1
ATOM 679 C CA . THR A 1 90 ? 7.222 -0.553 19.489 1.00 83.00 90 THR A CA 1
ATOM 680 C C . THR A 1 90 ? 6.420 -1.641 18.786 1.00 83.00 90 THR A C 1
ATOM 682 O O . THR A 1 90 ? 6.763 -2.817 18.876 1.00 83.00 90 THR A O 1
ATOM 685 N N . SER A 1 91 ? 5.347 -1.258 18.096 1.00 82.00 91 SER A N 1
ATOM 686 C CA . SER A 1 91 ? 4.485 -2.167 17.332 1.00 82.00 91 SER A CA 1
ATOM 687 C C . SER A 1 91 ? 4.494 -1.791 15.854 1.00 82.00 91 SER A C 1
ATOM 689 O O . SER A 1 91 ? 4.449 -0.610 15.522 1.00 82.00 91 SER A O 1
ATOM 691 N N . CYS A 1 92 ? 4.542 -2.777 14.960 1.00 87.12 92 CYS A N 1
ATOM 692 C CA . CYS A 1 92 ? 4.557 -2.557 13.513 1.00 87.12 92 CYS A CA 1
ATOM 693 C C . CYS A 1 92 ? 3.214 -2.965 12.906 1.00 87.12 92 CYS A C 1
ATOM 695 O O . CYS A 1 92 ? 2.778 -4.099 13.094 1.00 87.12 92 CYS A O 1
ATOM 697 N N . GLY A 1 93 ? 2.578 -2.064 12.164 1.00 88.69 93 GLY A N 1
ATOM 698 C CA . GLY A 1 93 ? 1.322 -2.295 11.451 1.00 88.69 93 GLY A CA 1
ATOM 699 C C . GLY A 1 93 ? 1.446 -2.014 9.956 1.00 88.69 93 GLY A C 1
ATOM 700 O O . GLY A 1 93 ? 2.487 -1.565 9.484 1.00 88.69 93 GLY A O 1
ATOM 701 N N . HIS A 1 94 ? 0.377 -2.270 9.203 1.00 91.00 94 HIS A N 1
ATOM 702 C CA . HIS A 1 94 ? 0.308 -1.990 7.767 1.00 91.00 94 HIS A CA 1
ATOM 703 C C . HIS A 1 94 ? -0.825 -1.022 7.463 1.00 91.00 94 HIS A C 1
ATOM 705 O O . HIS A 1 94 ? -1.933 -1.158 7.986 1.00 91.00 94 HIS A O 1
ATOM 711 N N . VAL A 1 95 ? -0.569 -0.056 6.589 1.00 91.50 95 VAL A N 1
ATOM 712 C CA . VAL A 1 95 ? -1.603 0.852 6.094 1.00 91.50 95 VAL A CA 1
ATOM 713 C C . VAL A 1 95 ? -2.560 0.067 5.193 1.00 91.50 95 VAL A C 1
ATOM 715 O O . VAL A 1 95 ? -2.155 -0.522 4.197 1.00 91.50 95 VAL A O 1
ATOM 718 N N . THR A 1 96 ? -3.844 0.062 5.526 1.00 91.12 96 THR A N 1
ATOM 719 C CA . THR A 1 96 ? -4.874 -0.717 4.815 1.00 91.12 96 THR A CA 1
ATOM 720 C C . THR A 1 96 ? -5.797 0.149 3.972 1.00 91.12 96 THR A C 1
ATOM 722 O O . THR A 1 96 ? -6.266 -0.288 2.926 1.00 91.12 96 THR A O 1
ATOM 725 N N . GLN A 1 97 ? -6.063 1.378 4.414 1.00 90.75 97 GLN A N 1
ATOM 726 C CA . GLN A 1 97 ? -7.040 2.256 3.780 1.00 90.75 97 GLN A CA 1
ATOM 727 C C . GLN A 1 97 ? -6.647 3.723 3.957 1.00 90.75 97 GLN A C 1
ATOM 729 O O . GLN A 1 97 ? -6.032 4.089 4.957 1.00 90.75 97 GLN A O 1
ATOM 734 N N . TYR A 1 98 ? -7.050 4.566 3.009 1.00 90.88 98 TYR A N 1
ATOM 735 C CA . TYR A 1 98 ? -6.988 6.019 3.117 1.00 90.88 98 TYR A CA 1
ATOM 736 C C . TYR A 1 98 ? -8.398 6.608 3.032 1.00 90.88 98 TYR A C 1
ATOM 738 O O . TYR A 1 98 ? -9.168 6.267 2.134 1.00 90.88 98 TYR A O 1
ATOM 746 N N . PHE A 1 99 ? -8.727 7.498 3.962 1.00 87.94 99 PHE A N 1
ATOM 747 C CA . PHE A 1 99 ? -9.973 8.252 3.977 1.00 87.94 99 PHE A CA 1
ATOM 748 C C . PHE A 1 99 ? -9.706 9.675 3.494 1.00 87.94 99 PHE A C 1
ATOM 750 O O . PHE A 1 99 ? -9.148 10.487 4.237 1.00 87.94 99 PHE A O 1
ATOM 757 N N . ALA A 1 100 ? -10.122 9.986 2.264 1.00 84.19 100 ALA A N 1
ATOM 758 C CA . ALA A 1 100 ? -9.932 11.307 1.665 1.00 84.19 100 ALA A CA 1
ATOM 759 C C . ALA A 1 100 ? -10.658 12.418 2.448 1.00 84.19 100 ALA A C 1
ATOM 761 O O . ALA A 1 100 ? -10.092 13.492 2.647 1.00 84.19 100 ALA A O 1
ATOM 762 N N . ASP A 1 101 ? -11.851 12.124 2.974 1.00 83.94 101 ASP A N 1
ATOM 763 C CA . ASP A 1 101 ? -12.706 13.092 3.680 1.00 83.94 101 ASP A CA 1
ATOM 764 C C . ASP A 1 101 ? -12.059 13.652 4.952 1.00 83.94 101 ASP A C 1
ATOM 766 O O . ASP A 1 101 ? -12.239 14.818 5.298 1.00 83.94 101 ASP A O 1
ATOM 770 N N . ILE A 1 102 ? -11.275 12.821 5.643 1.00 88.31 102 ILE A N 1
ATOM 771 C CA . ILE A 1 102 ? -10.597 13.174 6.900 1.00 88.31 102 ILE A CA 1
ATOM 772 C C . ILE A 1 102 ? -9.072 13.194 6.763 1.00 88.31 102 ILE A C 1
ATOM 774 O O . ILE A 1 102 ? -8.374 13.387 7.756 1.00 88.31 102 ILE A O 1
ATOM 778 N N . LYS A 1 103 ? -8.555 12.983 5.545 1.00 87.25 103 LYS A N 1
ATOM 779 C CA . LYS A 1 103 ? -7.127 12.910 5.202 1.00 87.25 103 LYS A CA 1
ATOM 780 C C . LYS A 1 103 ? -6.316 12.007 6.144 1.00 87.25 103 LYS A C 1
ATOM 782 O O . LYS A 1 103 ? -5.218 12.370 6.568 1.00 87.25 103 LYS A O 1
ATOM 787 N N . ARG A 1 104 ? -6.854 10.829 6.477 1.00 90.62 104 ARG A N 1
ATOM 788 C CA . ARG A 1 104 ? -6.234 9.873 7.412 1.00 90.62 104 ARG A CA 1
ATOM 789 C C . ARG A 1 104 ? -6.067 8.485 6.819 1.00 90.62 104 ARG A C 1
ATOM 791 O O . ARG A 1 104 ? -6.898 8.018 6.046 1.00 90.62 104 ARG A O 1
ATOM 798 N N . PHE A 1 105 ? -5.000 7.825 7.239 1.00 90.56 105 PHE A N 1
ATOM 799 C CA . PHE A 1 105 ? -4.661 6.449 6.923 1.00 90.56 105 PHE A CA 1
ATOM 800 C C . PHE A 1 105 ? -5.094 5.527 8.047 1.00 90.56 105 PHE A C 1
ATOM 802 O O . PHE A 1 105 ? -4.795 5.792 9.204 1.00 90.56 105 PHE A O 1
ATOM 809 N N . ARG A 1 106 ? -5.743 4.417 7.715 1.00 92.00 106 ARG A N 1
ATOM 810 C CA . ARG A 1 106 ? -6.040 3.354 8.667 1.00 92.00 106 ARG A CA 1
ATOM 811 C C . ARG A 1 106 ? -4.932 2.321 8.659 1.00 92.00 106 ARG A C 1
ATOM 813 O O . ARG A 1 106 ? -4.695 1.666 7.644 1.00 92.00 106 ARG A O 1
ATOM 820 N N . VAL A 1 107 ? -4.310 2.135 9.808 1.00 92.56 107 VAL A N 1
ATOM 821 C CA . VAL A 1 107 ? -3.234 1.173 10.030 1.00 92.56 107 VAL A CA 1
ATOM 822 C C . VAL A 1 107 ? -3.782 -0.013 10.806 1.00 92.56 107 VAL A C 1
ATOM 824 O O . VAL A 1 107 ? -4.394 0.186 11.851 1.00 92.56 107 VAL A O 1
ATOM 827 N N . LEU A 1 108 ? -3.571 -1.225 10.298 1.00 91.12 108 LEU A N 1
ATOM 828 C CA . LEU A 1 108 ? -3.895 -2.482 10.969 1.00 91.12 108 LEU A CA 1
ATOM 829 C C . LEU A 1 108 ? -2.650 -3.036 11.662 1.00 91.12 108 LEU A C 1
ATOM 831 O O . LEU A 1 108 ? -1.616 -3.227 11.019 1.00 91.12 108 LEU A O 1
ATOM 835 N N . PHE A 1 109 ? -2.772 -3.334 12.950 1.00 89.62 109 PHE A N 1
ATOM 836 C CA . PHE A 1 109 ? -1.719 -3.949 13.750 1.00 89.62 109 PHE A CA 1
ATOM 837 C C . PHE A 1 109 ? -1.930 -5.470 13.906 1.00 89.62 109 PHE A C 1
ATOM 839 O O . PHE A 1 109 ? -3.030 -5.974 13.663 1.00 89.62 109 PHE A O 1
ATOM 846 N N . PRO A 1 110 ? -0.889 -6.234 14.300 1.00 83.50 110 PRO A N 1
ATOM 847 C CA . PRO A 1 110 ? -0.961 -7.692 14.456 1.00 83.50 110 PRO A CA 1
ATOM 848 C C . PRO A 1 110 ? -1.936 -8.159 15.543 1.00 83.50 110 PRO A C 1
ATOM 850 O O . PRO A 1 110 ? -2.387 -9.300 15.523 1.00 83.50 110 PRO A O 1
ATOM 853 N N . ASP A 1 111 ? -2.272 -7.278 16.483 1.00 83.25 111 ASP A N 1
ATOM 854 C CA . ASP A 1 111 ? -3.298 -7.485 17.508 1.00 83.25 111 ASP A CA 1
ATOM 855 C C . ASP A 1 111 ? -4.736 -7.367 16.960 1.00 83.25 111 ASP A C 1
ATOM 857 O O . ASP A 1 111 ? -5.701 -7.581 17.695 1.00 83.25 111 ASP A O 1
ATOM 861 N N . GLY A 1 112 ? -4.889 -7.047 15.671 1.00 84.56 112 GLY A N 1
ATOM 862 C CA . GLY A 1 112 ? -6.175 -6.834 15.014 1.00 84.56 112 GLY A CA 1
ATOM 863 C C . GLY A 1 112 ? -6.780 -5.455 15.276 1.00 84.56 112 GLY A C 1
ATOM 864 O O . GLY A 1 112 ? -7.914 -5.208 14.861 1.00 84.56 112 GLY A O 1
ATOM 865 N N . LEU A 1 113 ? -6.062 -4.557 15.958 1.00 87.50 113 LEU A N 1
ATOM 866 C CA . LEU A 1 113 ? -6.518 -3.196 16.208 1.00 87.50 113 LEU A CA 1
ATOM 867 C C . LEU A 1 113 ? -6.210 -2.280 15.025 1.00 87.50 113 LEU A C 1
ATOM 869 O O . LEU A 1 113 ? -5.239 -2.458 14.286 1.00 87.50 113 LEU A O 1
ATOM 873 N N . TYR A 1 114 ? -7.046 -1.253 14.889 1.00 91.06 114 TYR A N 1
ATOM 874 C CA . TYR A 1 114 ? -6.868 -0.195 13.907 1.00 91.06 114 TYR A CA 1
ATOM 875 C C . TYR A 1 114 ? -6.449 1.109 14.587 1.00 91.06 114 TYR A C 1
ATOM 877 O O . TYR A 1 114 ? -6.997 1.475 15.628 1.00 91.06 114 TYR A O 1
ATOM 885 N N . SER A 1 115 ? -5.520 1.837 13.972 1.00 89.62 115 SER A N 1
ATOM 886 C CA . SER A 1 115 ? -5.180 3.214 14.346 1.00 89.62 115 SER A CA 1
ATOM 887 C C . SER A 1 115 ? -5.292 4.101 13.118 1.00 89.62 115 SER A C 1
ATOM 889 O O . SER A 1 115 ? -4.717 3.789 12.077 1.00 89.62 115 SER A O 1
ATOM 891 N N . ASP A 1 116 ? -6.000 5.219 13.246 1.00 92.12 116 ASP A N 1
ATOM 892 C CA . ASP A 1 116 ? -6.087 6.211 12.180 1.00 92.12 116 ASP A CA 1
ATOM 893 C C . ASP A 1 116 ? -4.956 7.241 12.365 1.00 92.12 116 ASP A C 1
ATOM 895 O O . ASP A 1 116 ? -4.863 7.878 13.415 1.00 92.12 116 ASP A O 1
ATOM 899 N N . MET A 1 117 ? -4.084 7.376 11.366 1.00 89.38 117 MET A N 1
ATOM 900 C CA . MET A 1 117 ? -2.869 8.198 11.391 1.00 89.38 117 MET A CA 1
ATOM 901 C C . MET A 1 117 ? -2.897 9.256 10.288 1.00 89.38 117 MET A C 1
ATOM 903 O O . MET A 1 117 ? -3.533 9.080 9.247 1.00 89.38 117 MET A O 1
ATOM 907 N N . THR A 1 118 ? -2.240 10.388 10.514 1.00 89.38 118 THR A N 1
ATOM 908 C CA . THR A 1 118 ? -2.090 11.428 9.486 1.00 89.38 118 THR A CA 1
ATOM 909 C C . THR A 1 118 ? -0.998 11.061 8.480 1.00 89.38 118 THR A C 1
ATOM 911 O O . THR A 1 118 ? -0.192 10.158 8.701 1.00 89.38 118 THR A O 1
ATOM 914 N N . LEU A 1 119 ? -0.973 11.758 7.345 1.00 83.88 119 LEU A N 1
ATOM 915 C CA . LEU A 1 119 ? 0.059 11.567 6.325 1.00 83.88 119 LEU A CA 1
ATOM 916 C C . LEU A 1 119 ? 1.468 11.842 6.875 1.00 83.88 119 LEU A C 1
ATOM 918 O O . LEU A 1 119 ? 2.393 11.088 6.578 1.00 83.88 119 LEU A O 1
ATOM 922 N N . ASP A 1 120 ? 1.614 12.872 7.709 1.00 84.44 120 ASP A N 1
ATOM 923 C CA . ASP A 1 120 ? 2.894 13.229 8.328 1.00 84.44 120 ASP A CA 1
ATOM 924 C C . ASP A 1 120 ? 3.355 12.157 9.319 1.00 84.44 120 ASP A C 1
ATOM 926 O O . ASP A 1 120 ? 4.515 11.747 9.290 1.00 84.44 120 ASP A O 1
ATOM 930 N N . GLU A 1 121 ? 2.430 11.625 10.124 1.00 84.62 121 GLU A N 1
ATOM 931 C CA . GLU A 1 121 ? 2.707 10.509 11.030 1.00 84.62 121 GLU A CA 1
ATOM 932 C C . GLU A 1 121 ? 3.147 9.263 10.250 1.00 84.62 121 GLU A C 1
ATOM 934 O O . GLU A 1 121 ? 4.150 8.645 10.595 1.00 84.62 121 GLU A O 1
ATOM 939 N N . VAL A 1 122 ? 2.458 8.898 9.166 1.00 83.81 122 VAL A N 1
ATOM 940 C CA . VAL A 1 122 ? 2.843 7.746 8.332 1.00 83.81 122 VAL A CA 1
ATOM 941 C C . VAL A 1 122 ? 4.232 7.949 7.718 1.00 83.81 122 VAL A C 1
ATOM 943 O O . VAL A 1 122 ? 5.068 7.050 7.798 1.00 83.81 122 VAL A O 1
ATOM 946 N N . LYS A 1 123 ? 4.523 9.140 7.176 1.00 84.31 123 LYS A N 1
ATOM 947 C CA . LYS A 1 123 ? 5.846 9.479 6.621 1.00 84.31 123 LYS A CA 1
ATOM 948 C C . LYS A 1 123 ? 6.956 9.404 7.674 1.00 84.31 123 LYS A C 1
ATOM 950 O O . LYS A 1 123 ? 8.042 8.917 7.365 1.00 84.31 123 LYS A O 1
ATOM 955 N N . GLN A 1 124 ? 6.706 9.875 8.895 1.00 81.75 124 GLN A N 1
ATOM 956 C CA . GLN A 1 124 ? 7.680 9.803 9.986 1.00 81.75 124 GLN A CA 1
ATOM 957 C C . GLN A 1 124 ? 7.962 8.349 10.384 1.00 81.75 124 GLN A C 1
ATOM 959 O O . GLN A 1 124 ? 9.116 7.931 10.440 1.00 81.75 124 GLN A O 1
ATOM 964 N N . ASN A 1 125 ? 6.907 7.560 10.575 1.00 81.19 125 ASN A N 1
ATOM 965 C CA . ASN A 1 125 ? 7.025 6.174 11.021 1.00 81.19 125 ASN A CA 1
ATOM 966 C C . ASN A 1 125 ? 7.612 5.236 9.949 1.00 81.19 125 ASN A C 1
ATOM 968 O O . ASN A 1 125 ? 8.167 4.191 10.286 1.00 81.19 125 ASN A O 1
ATOM 972 N N . LEU A 1 126 ? 7.529 5.609 8.667 1.00 76.38 126 LEU A N 1
ATOM 973 C CA . LEU A 1 126 ? 8.225 4.931 7.568 1.00 76.38 126 LEU A CA 1
ATOM 974 C C . LEU A 1 126 ? 9.739 5.158 7.606 1.00 76.38 126 LEU A C 1
ATOM 976 O O . LEU A 1 126 ? 10.498 4.207 7.439 1.00 76.38 126 LEU A O 1
ATOM 980 N N . LYS A 1 127 ? 10.183 6.393 7.874 1.00 64.06 127 LYS A N 1
ATOM 981 C CA . LYS A 1 127 ? 11.616 6.713 7.986 1.00 64.06 127 LYS A CA 1
ATOM 982 C C . LYS A 1 127 ? 12.267 5.976 9.156 1.00 64.06 127 LYS A C 1
ATOM 984 O O . LYS A 1 127 ? 13.325 5.380 8.996 1.00 64.06 127 LYS A O 1
ATOM 989 N N . GLU A 1 128 ? 11.587 5.934 10.300 1.00 60.75 128 GLU A N 1
ATOM 990 C CA . GLU A 1 128 ? 12.068 5.214 11.487 1.00 60.75 128 GLU A CA 1
ATOM 991 C C . GLU A 1 128 ? 12.170 3.690 11.254 1.00 60.75 128 GLU A C 1
ATOM 993 O O . GLU A 1 128 ? 13.046 3.029 11.814 1.00 60.75 128 GLU A O 1
ATOM 998 N N . ALA A 1 129 ? 11.326 3.119 10.384 1.00 57.19 129 ALA A N 1
ATOM 999 C CA . ALA A 1 129 ? 11.386 1.703 10.015 1.00 57.19 129 ALA A CA 1
ATOM 1000 C C . ALA A 1 129 ? 12.564 1.358 9.078 1.00 57.19 129 ALA A C 1
ATOM 1002 O O . ALA A 1 129 ? 13.073 0.234 9.127 1.00 57.19 129 ALA A O 1
ATOM 1003 N N . GLU A 1 130 ? 13.009 2.294 8.233 1.00 53.06 130 GLU A N 1
ATOM 1004 C CA . GLU A 1 130 ? 14.176 2.092 7.361 1.00 53.06 130 GLU A CA 1
ATOM 1005 C C . GLU A 1 130 ? 15.498 2.211 8.129 1.00 53.06 130 GLU A C 1
ATOM 1007 O O . GLU A 1 130 ? 16.394 1.384 7.933 1.00 53.06 130 GLU A O 1
ATOM 1012 N N . ASP A 1 131 ? 15.595 3.152 9.073 1.00 49.88 131 ASP A N 1
ATOM 1013 C CA . ASP A 1 131 ? 16.791 3.326 9.907 1.00 49.88 131 ASP A CA 1
ATOM 1014 C C . ASP A 1 131 ? 16.971 2.194 10.943 1.00 49.88 131 ASP A C 1
ATOM 1016 O O . ASP A 1 131 ? 18.098 1.838 11.301 1.00 49.88 131 ASP A O 1
ATOM 1020 N N . GLY A 1 132 ? 15.883 1.537 11.366 1.00 46.47 132 GLY A N 1
ATOM 1021 C CA . GLY A 1 132 ? 15.914 0.406 12.303 1.00 46.47 132 GLY A CA 1
ATOM 1022 C C . GLY A 1 132 ? 16.449 -0.919 11.733 1.00 46.47 132 GLY A C 1
ATOM 1023 O O . GLY A 1 132 ? 16.811 -1.815 12.496 1.00 46.47 132 GLY A O 1
ATOM 1024 N N . LYS A 1 133 ? 16.561 -1.072 10.404 1.00 45.31 133 LYS A N 1
ATOM 1025 C CA . LYS A 1 133 ? 17.034 -2.321 9.763 1.00 45.31 133 LYS A CA 1
ATOM 1026 C C . LYS A 1 133 ? 18.552 -2.548 9.828 1.00 45.31 133 LYS A C 1
ATOM 1028 O O . LYS A 1 133 ? 19.028 -3.564 9.325 1.00 45.31 133 LYS A O 1
ATOM 1033 N N . ARG A 1 134 ? 19.329 -1.647 10.445 1.00 39.81 134 ARG A N 1
ATOM 1034 C CA . ARG A 1 134 ? 20.796 -1.779 10.582 1.00 39.81 134 ARG A CA 1
ATOM 1035 C C . ARG A 1 134 ? 21.288 -2.323 11.928 1.00 39.81 134 ARG A C 1
ATOM 1037 O O . ARG A 1 134 ? 22.491 -2.503 12.079 1.00 39.81 134 ARG A O 1
ATOM 1044 N N . ALA A 1 135 ? 20.406 -2.629 12.877 1.00 37.03 135 ALA A N 1
ATOM 1045 C CA . ALA A 1 135 ? 20.801 -3.163 14.181 1.00 37.03 135 ALA A CA 1
ATOM 1046 C C . ALA A 1 135 ? 20.255 -4.583 14.397 1.00 37.03 135 ALA A C 1
ATOM 1048 O O . ALA A 1 135 ? 19.297 -4.793 15.134 1.00 37.03 135 ALA A O 1
ATOM 1049 N N . ALA A 1 136 ? 20.885 -5.566 13.753 1.00 38.09 136 ALA A N 1
ATOM 1050 C CA . ALA A 1 136 ? 20.836 -6.947 14.220 1.00 38.09 136 ALA A CA 1
ATOM 1051 C C . ALA A 1 136 ? 22.038 -7.198 15.143 1.00 38.09 136 ALA A C 1
ATOM 1053 O O . ALA A 1 136 ? 23.15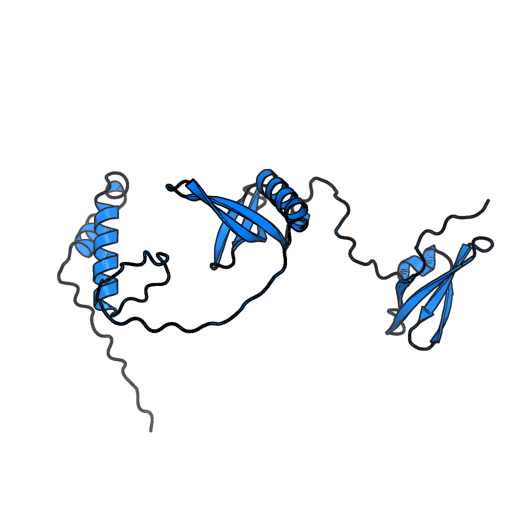6 -6.792 14.815 1.00 38.09 136 ALA A O 1
ATOM 1054 N N . PRO A 1 137 ? 21.835 -7.936 16.240 1.00 40.31 137 PRO A N 1
ATOM 1055 C CA . PRO A 1 137 ? 22.765 -9.009 16.527 1.00 40.31 137 PRO A CA 1
ATOM 1056 C C . PRO A 1 137 ? 22.030 -10.342 16.649 1.00 40.31 137 PRO A C 1
ATOM 1058 O O . PRO A 1 137 ? 21.095 -10.518 17.430 1.00 40.31 137 PRO A O 1
ATOM 1061 N N . ASP A 1 138 ? 22.520 -11.275 15.843 1.00 34.75 138 ASP A N 1
ATOM 1062 C CA . ASP A 1 138 ? 22.476 -12.713 16.059 1.00 34.75 138 ASP A CA 1
ATOM 1063 C C . ASP A 1 138 ? 22.944 -13.073 17.479 1.00 34.75 138 ASP A C 1
ATOM 1065 O O . ASP A 1 138 ? 23.926 -12.508 17.962 1.00 34.75 138 ASP A O 1
ATOM 1069 N N . ALA A 1 139 ? 22.290 -14.058 18.103 1.00 32.72 139 ALA A N 1
ATOM 1070 C CA . ALA A 1 139 ? 22.932 -15.289 18.585 1.00 32.72 139 ALA A CA 1
ATOM 1071 C C . ALA A 1 139 ? 22.187 -15.941 19.768 1.00 32.72 139 ALA A C 1
ATOM 1073 O O . ALA A 1 139 ? 22.134 -15.428 20.880 1.00 32.72 139 ALA A O 1
ATOM 1074 N N . GLN A 1 140 ? 21.767 -17.180 19.499 1.00 32.94 140 GLN A N 1
ATOM 1075 C CA . GLN A 1 140 ? 22.004 -18.367 20.330 1.00 32.94 140 GLN A CA 1
ATOM 1076 C C . GLN A 1 140 ? 21.212 -18.568 21.633 1.00 32.94 140 GLN A C 1
ATOM 1078 O O . GLN A 1 140 ? 21.481 -18.016 22.695 1.00 32.94 140 GLN A O 1
ATOM 1083 N N . SER A 1 141 ? 20.341 -19.581 21.568 1.00 37.78 141 SER A N 1
ATOM 1084 C CA . SER A 1 141 ? 20.076 -20.492 22.688 1.00 37.78 141 SER A CA 1
ATOM 1085 C C . SER A 1 141 ? 21.377 -21.089 23.249 1.00 37.78 141 SER A C 1
ATOM 1087 O O . SER A 1 141 ? 22.293 -21.391 22.482 1.00 37.78 141 SER A O 1
ATOM 1089 N N . PRO A 1 142 ? 21.420 -21.394 24.557 1.00 35.88 142 PRO A N 1
ATOM 1090 C CA . PRO A 1 142 ? 21.446 -22.813 24.911 1.00 35.88 142 PRO A CA 1
ATOM 1091 C C . PRO A 1 142 ? 20.611 -23.185 26.148 1.00 35.88 142 PRO A C 1
ATOM 1093 O O . PRO A 1 142 ? 20.343 -22.408 27.058 1.00 35.88 142 PRO A O 1
ATOM 1096 N N . SER A 1 143 ? 20.229 -24.457 26.158 1.00 40.06 143 SER A N 1
ATOM 1097 C CA . SER A 1 143 ? 19.578 -25.213 27.225 1.00 40.06 143 SER A CA 1
ATOM 1098 C C . SER A 1 143 ? 20.446 -25.403 28.479 1.00 40.06 143 SER A C 1
ATOM 1100 O O . SER A 1 143 ? 21.594 -25.817 28.341 1.00 40.06 143 SER A O 1
ATOM 1102 N N . ALA A 1 144 ? 19.867 -25.312 29.686 1.00 33.16 144 ALA A N 1
ATOM 1103 C CA . ALA A 1 144 ? 20.24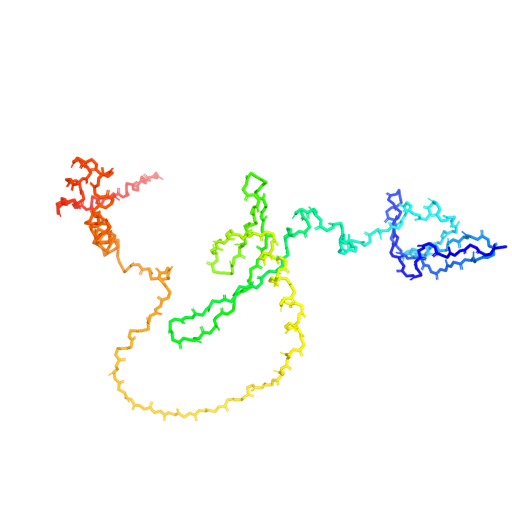4 -26.168 30.824 1.00 33.16 144 ALA A CA 1
ATOM 1104 C C . ALA A 1 144 ? 19.189 -26.173 31.949 1.00 33.16 144 ALA A C 1
ATOM 1106 O O . ALA A 1 144 ? 18.674 -25.144 32.374 1.00 33.16 144 ALA A O 1
ATOM 1107 N N . LYS A 1 145 ? 18.903 -27.380 32.447 1.00 42.50 145 LYS A N 1
ATOM 1108 C CA . LYS A 1 145 ? 17.973 -27.732 33.529 1.00 42.50 145 LYS A CA 1
ATOM 1109 C C . LYS A 1 145 ? 18.454 -27.216 34.894 1.00 42.50 145 LYS A C 1
ATOM 1111 O O . LYS A 1 145 ? 19.593 -27.490 35.257 1.00 42.50 145 LYS A O 1
ATOM 1116 N N . LYS A 1 146 ? 17.550 -26.684 35.727 1.00 36.38 146 LYS A N 1
ATOM 1117 C CA . LYS A 1 146 ? 17.638 -26.793 37.199 1.00 36.38 146 LYS A CA 1
ATOM 1118 C C . LYS A 1 146 ? 16.243 -26.872 37.829 1.00 36.38 146 LYS A C 1
ATOM 1120 O O . LYS A 1 146 ? 15.401 -26.008 37.627 1.00 36.38 146 LYS A O 1
ATOM 1125 N N . LYS A 1 147 ? 16.018 -27.958 38.576 1.00 43.31 147 LYS A N 1
ATOM 1126 C CA . LYS A 1 147 ? 14.865 -28.185 39.459 1.00 43.31 147 LYS A CA 1
ATOM 1127 C C . LYS A 1 147 ? 14.920 -27.199 40.632 1.00 43.31 147 LYS A C 1
ATOM 1129 O O . LYS A 1 147 ? 15.953 -27.123 41.289 1.00 43.31 147 LYS A O 1
ATOM 1134 N N . SER A 1 148 ? 13.800 -26.561 40.956 1.00 33.81 148 SER A N 1
ATOM 1135 C CA . SER A 1 148 ? 13.511 -26.064 42.305 1.00 33.81 148 SER A CA 1
ATOM 1136 C C . SER A 1 148 ? 12.003 -26.128 42.557 1.00 33.81 148 SER A C 1
ATOM 1138 O O . SER A 1 148 ? 11.207 -25.986 41.632 1.00 33.81 148 SER A O 1
ATOM 1140 N N . LYS A 1 149 ? 11.632 -26.459 43.791 1.00 39.03 149 LYS A N 1
ATOM 1141 C CA . LYS A 1 149 ? 10.318 -26.924 44.251 1.00 39.03 149 LYS A CA 1
ATOM 1142 C C . LYS A 1 149 ? 9.751 -25.879 45.227 1.00 39.03 149 LYS A C 1
ATOM 1144 O O . LYS A 1 149 ? 10.514 -25.423 46.069 1.00 39.03 149 LYS A O 1
ATOM 1149 N N . HIS A 1 150 ? 8.431 -25.639 45.168 1.00 31.02 150 HIS A N 1
ATOM 1150 C CA . HIS A 1 150 ? 7.591 -24.812 46.073 1.00 31.02 150 HIS A CA 1
ATOM 1151 C C . HIS A 1 150 ? 7.861 -23.286 46.035 1.00 31.02 150 HIS A C 1
ATOM 1153 O O . HIS A 1 150 ? 9.001 -22.861 46.087 1.00 31.02 150 HIS A O 1
ATOM 1159 N N . HIS A 1 151 ? 6.877 -22.390 45.878 1.00 30.98 151 HIS A N 1
ATOM 1160 C CA . HIS A 1 151 ? 5.635 -22.213 46.643 1.00 30.98 151 HIS A CA 1
ATOM 1161 C C . HIS A 1 151 ? 4.556 -21.464 45.822 1.00 30.98 151 HIS A C 1
ATOM 1163 O O . HIS A 1 151 ? 4.875 -20.685 44.930 1.00 30.98 151 HIS A O 1
ATOM 1169 N N . HIS A 1 152 ? 3.280 -21.689 46.162 1.00 41.06 152 HIS A N 1
ATOM 1170 C CA . HIS A 1 152 ? 2.116 -20.929 45.690 1.00 41.06 152 HIS A CA 1
ATOM 1171 C C . HIS A 1 152 ? 2.296 -19.417 45.897 1.00 41.06 152 HIS A C 1
ATOM 1173 O O . HIS A 1 152 ? 2.345 -18.961 47.036 1.00 41.06 152 HIS A O 1
ATOM 1179 N N . HIS A 1 153 ? 2.267 -18.644 44.814 1.00 32.25 153 HIS A N 1
ATOM 1180 C CA . HIS A 1 153 ? 1.787 -17.268 44.856 1.00 32.25 153 HIS A CA 1
ATOM 1181 C C . HIS A 1 153 ? 1.012 -17.000 43.570 1.00 32.25 153 HIS A C 1
ATOM 1183 O O . HIS A 1 153 ? 1.542 -17.130 42.469 1.00 32.25 153 HIS A O 1
ATOM 1189 N N . HIS A 1 154 ? -0.274 -16.701 43.728 1.00 36.88 154 HIS A N 1
ATOM 1190 C CA . HIS A 1 154 ? -1.144 -16.226 42.663 1.00 36.88 154 HIS A CA 1
ATOM 1191 C C . HIS A 1 154 ? -0.527 -14.919 42.152 1.00 36.88 154 HIS A C 1
ATOM 1193 O O . HIS A 1 154 ? -0.519 -13.924 42.874 1.00 36.88 154 HIS A O 1
ATOM 1199 N N . GLN A 1 155 ? 0.094 -14.961 40.976 1.00 32.50 155 GLN A N 1
ATOM 1200 C CA . GLN A 1 155 ? 0.525 -13.773 40.258 1.00 32.50 155 GLN A CA 1
ATOM 1201 C C . GLN A 1 155 ? -0.631 -13.435 39.322 1.00 32.50 155 GLN A C 1
ATOM 1203 O O . GLN A 1 155 ? -0.935 -14.187 38.394 1.00 32.50 155 GLN A O 1
ATOM 1208 N N . GLU A 1 156 ? -1.347 -12.363 39.645 1.00 41.53 156 GLU A N 1
ATOM 1209 C CA . GLU A 1 156 ? -2.204 -11.676 38.688 1.00 41.53 156 GLU A CA 1
ATOM 1210 C C . GLU A 1 156 ? -1.286 -11.110 37.600 1.00 41.53 156 GLU A C 1
ATOM 1212 O O . GLU A 1 156 ? -0.791 -9.993 37.687 1.00 41.53 156 GLU A O 1
ATOM 1217 N N . GLU A 1 157 ? -0.977 -11.933 36.599 1.00 43.62 157 GLU A N 1
ATOM 1218 C CA . GLU A 1 157 ? -0.489 -11.426 35.325 1.00 43.62 157 GLU A CA 1
ATOM 1219 C C . GLU A 1 157 ? -1.601 -10.542 34.754 1.00 43.62 157 GLU A C 1
ATOM 1221 O O . GLU A 1 157 ? -2.675 -11.043 34.401 1.00 43.62 157 GLU A O 1
ATOM 1226 N N . GLU A 1 158 ? -1.352 -9.235 34.675 1.00 51.22 158 GLU A N 1
ATOM 1227 C CA . GLU A 1 158 ? -2.157 -8.295 33.898 1.00 51.22 158 GLU A CA 1
ATOM 1228 C C . GLU A 1 158 ? -2.096 -8.714 32.424 1.00 51.22 158 GLU A C 1
ATOM 1230 O O . GLU A 1 158 ? -1.220 -8.343 31.643 1.00 51.22 158 GLU A O 1
ATOM 1235 N N . ARG A 1 159 ? -3.017 -9.602 32.057 1.00 49.72 159 ARG A N 1
ATOM 1236 C CA . ARG A 1 159 ? -3.191 -10.091 30.695 1.00 49.72 159 ARG A CA 1
ATOM 1237 C C . ARG A 1 159 ? -3.939 -9.041 29.875 1.00 49.72 159 ARG A C 1
ATOM 1239 O O . ARG A 1 159 ? -4.825 -8.369 30.403 1.00 49.72 159 ARG A O 1
ATOM 1246 N N . PRO A 1 160 ? -3.640 -8.917 28.569 1.00 54.97 160 PRO A N 1
ATOM 1247 C CA . PRO A 1 160 ? -4.274 -7.932 27.703 1.00 54.97 160 PRO A CA 1
ATOM 1248 C C . PRO A 1 160 ? -5.800 -8.054 27.773 1.00 54.97 160 PRO A C 1
ATOM 1250 O O . PRO A 1 160 ? -6.340 -9.154 27.601 1.00 54.97 160 PRO A O 1
ATOM 1253 N N . LEU A 1 161 ? -6.461 -6.906 27.984 1.00 55.28 161 LEU A N 1
ATOM 1254 C CA . LEU A 1 161 ? -7.885 -6.677 28.312 1.00 55.28 161 LEU A CA 1
ATOM 1255 C C . LEU A 1 161 ? -8.911 -7.358 27.371 1.00 55.28 161 LEU A C 1
ATOM 1257 O O . LEU A 1 161 ? -10.115 -7.255 27.576 1.00 55.28 161 LEU A O 1
ATOM 1261 N N . ASN A 1 162 ? -8.446 -8.052 26.332 1.00 56.62 162 ASN A N 1
ATOM 1262 C CA . ASN A 1 162 ? -9.245 -8.654 25.269 1.00 56.62 162 ASN A CA 1
ATOM 1263 C C . ASN A 1 162 ? -8.961 -10.157 25.037 1.00 56.62 162 ASN A C 1
ATOM 1265 O O . ASN A 1 162 ? -9.414 -10.731 24.051 1.00 56.62 162 ASN A O 1
ATOM 1269 N N . THR A 1 163 ? -8.203 -10.821 25.920 1.00 54.59 163 THR A N 1
ATOM 1270 C CA . THR A 1 163 ? -7.929 -12.276 25.815 1.00 54.59 163 THR A CA 1
ATOM 1271 C C . THR A 1 163 ? -8.656 -13.118 26.863 1.00 54.59 163 THR A C 1
ATOM 1273 O O . THR A 1 163 ? -8.715 -14.346 26.743 1.00 54.59 163 THR A O 1
ATOM 1276 N N . GLN A 1 164 ? -9.258 -12.483 27.873 1.00 63.06 164 GLN A N 1
ATOM 1277 C CA . GLN A 1 164 ? -9.948 -13.185 28.946 1.00 63.06 164 GLN A CA 1
ATOM 1278 C C . GLN A 1 164 ? -11.334 -13.636 28.477 1.00 63.06 164 GLN A C 1
ATOM 1280 O O . GLN A 1 164 ? -12.315 -12.894 28.492 1.00 63.06 164 GLN A O 1
ATOM 1285 N N . LYS A 1 165 ? -11.418 -14.895 28.041 1.00 70.25 165 LYS A N 1
ATOM 1286 C CA . LYS A 1 165 ? -12.710 -15.556 27.855 1.00 70.25 165 LYS A CA 1
ATOM 1287 C C . LYS A 1 165 ? -13.365 -15.695 29.226 1.00 70.25 165 LYS A C 1
ATOM 1289 O O . LYS A 1 165 ? -12.780 -16.282 30.131 1.00 70.25 165 LYS A O 1
ATOM 1294 N N . PHE A 1 166 ? -14.574 -15.164 29.374 1.00 74.88 166 PHE A N 1
ATOM 1295 C CA . PHE A 1 166 ? -15.340 -15.333 30.602 1.00 74.88 166 PHE A CA 1
ATOM 1296 C C . PHE A 1 166 ? -15.610 -16.817 30.859 1.00 74.88 166 PHE A C 1
ATOM 1298 O O . PHE A 1 166 ? -16.082 -17.528 29.969 1.00 74.88 166 PHE A O 1
ATOM 1305 N N . GLU A 1 167 ? -15.368 -17.265 32.090 1.00 76.44 167 GLU A N 1
ATOM 1306 C CA . GLU A 1 167 ? -15.568 -18.662 32.506 1.00 76.44 167 GLU A CA 1
ATOM 1307 C C . GLU A 1 167 ? -17.020 -19.126 32.326 1.00 76.44 167 GLU A C 1
ATOM 1309 O O . GLU A 1 167 ? -17.300 -20.303 32.107 1.00 76.44 167 GLU A O 1
ATOM 1314 N N . SER A 1 168 ? -17.972 -18.192 32.372 1.00 79.50 168 SER A N 1
ATOM 1315 C CA . SER A 1 168 ? -19.361 -18.454 32.021 1.00 79.50 168 SER A CA 1
ATOM 1316 C C . SER A 1 168 ? -20.041 -17.211 31.459 1.00 79.50 168 SER A C 1
ATOM 1318 O O . SER A 1 168 ? -19.660 -16.076 31.752 1.00 79.50 168 SER A O 1
ATOM 1320 N N . ARG A 1 169 ? -21.131 -17.418 30.708 1.00 73.50 169 ARG A N 1
ATOM 1321 C CA . ARG A 1 169 ? -21.991 -16.312 30.252 1.00 73.50 169 ARG A CA 1
ATOM 1322 C C . ARG A 1 169 ? -22.516 -15.490 31.425 1.00 73.50 169 ARG A C 1
ATOM 1324 O O . ARG A 1 169 ? -22.611 -14.277 31.316 1.00 73.50 169 ARG A O 1
ATOM 1331 N N . LYS A 1 170 ? -22.838 -16.141 32.548 1.00 75.75 170 LYS A N 1
ATOM 1332 C CA . LYS A 1 170 ? -23.332 -15.469 33.754 1.00 75.75 170 LYS A CA 1
ATOM 1333 C C . LYS A 1 170 ? -22.300 -14.471 34.286 1.00 75.75 170 LYS A C 1
ATOM 1335 O O . LYS A 1 170 ? -22.661 -13.335 34.556 1.00 75.75 170 LYS A O 1
ATOM 1340 N N . ILE A 1 171 ? -21.033 -14.880 34.357 1.00 78.00 171 ILE A N 1
ATOM 1341 C CA . ILE A 1 171 ? -19.919 -14.026 34.792 1.00 78.00 171 ILE A CA 1
ATOM 1342 C C . ILE A 1 171 ? -19.694 -12.878 33.800 1.00 78.00 171 ILE A C 1
ATOM 1344 O O . ILE A 1 171 ? -19.591 -11.729 34.222 1.00 78.00 171 ILE A O 1
ATOM 1348 N N . ALA A 1 172 ? -19.723 -13.164 32.492 1.00 79.31 172 ALA A N 1
ATOM 1349 C CA . ALA A 1 172 ? -19.636 -12.139 31.448 1.00 79.31 172 ALA A CA 1
ATOM 1350 C C . ALA A 1 172 ? -20.693 -11.043 31.628 1.00 79.31 172 ALA A C 1
ATOM 1352 O O . ALA A 1 172 ? -20.376 -9.858 31.646 1.00 79.31 172 ALA A O 1
ATOM 1353 N N . TYR A 1 173 ? -21.955 -11.440 31.816 1.00 79.19 173 TYR A N 1
ATOM 1354 C CA . TYR A 1 173 ? -23.058 -10.499 31.987 1.00 79.19 173 TYR A CA 1
ATOM 1355 C C . TYR A 1 173 ? -22.928 -9.652 33.252 1.00 79.19 173 TYR A C 1
ATOM 1357 O O . TYR A 1 173 ? -23.239 -8.462 33.197 1.00 79.19 173 TYR A O 1
ATOM 1365 N N . THR A 1 174 ? -22.467 -10.230 34.364 1.00 78.38 174 THR A N 1
ATOM 1366 C CA . THR A 1 174 ? -22.227 -9.480 35.605 1.00 78.38 174 THR A CA 1
ATOM 1367 C C . THR A 1 174 ? -21.164 -8.407 35.395 1.00 78.38 174 THR A C 1
ATOM 1369 O O . THR A 1 174 ? -21.425 -7.238 35.670 1.00 78.38 174 THR A O 1
ATOM 1372 N N . ILE A 1 175 ? -20.018 -8.778 34.817 1.00 79.75 175 ILE A N 1
ATOM 1373 C CA . ILE A 1 175 ? -18.903 -7.852 34.578 1.00 79.75 175 ILE A CA 1
ATOM 1374 C C . ILE A 1 175 ? -19.317 -6.752 33.595 1.00 79.75 175 ILE A C 1
ATOM 1376 O O . ILE A 1 175 ? -19.125 -5.568 33.868 1.00 79.75 175 ILE A O 1
ATOM 1380 N N . CYS A 1 176 ? -19.970 -7.106 32.482 1.00 78.94 176 CYS A N 1
ATOM 1381 C CA . CYS A 1 176 ? -20.487 -6.115 31.539 1.00 78.94 176 CYS A CA 1
ATOM 1382 C C . CYS A 1 176 ? -21.475 -5.146 32.208 1.00 78.94 176 CYS A C 1
ATOM 1384 O O . CYS A 1 176 ? -21.471 -3.959 31.889 1.00 78.94 176 CYS A O 1
ATOM 1386 N N . ARG A 1 177 ? -22.307 -5.617 33.146 1.00 77.75 177 ARG A N 1
ATOM 1387 C CA . ARG A 1 177 ? -23.229 -4.755 33.898 1.00 77.75 177 ARG A CA 1
ATOM 1388 C C . ARG A 1 177 ? -22.518 -3.792 34.832 1.00 77.75 177 ARG A C 1
ATOM 1390 O O . ARG A 1 177 ? -22.908 -2.631 34.876 1.00 77.75 177 ARG A O 1
ATOM 1397 N N . GLU A 1 178 ? -21.511 -4.252 35.562 1.00 79.06 178 GLU A N 1
ATOM 1398 C CA . GLU A 1 178 ? -20.735 -3.398 36.464 1.00 79.06 178 GLU A CA 1
ATOM 1399 C C . GLU A 1 178 ? -20.013 -2.298 35.689 1.00 79.06 178 GLU A C 1
ATOM 1401 O O . GLU A 1 178 ? -20.144 -1.120 36.022 1.00 79.06 178 GLU A O 1
ATOM 1406 N N . VAL A 1 179 ? -19.356 -2.660 34.584 1.00 81.81 179 VAL A N 1
ATOM 1407 C CA . VAL A 1 179 ? -18.687 -1.701 33.696 1.00 81.81 179 VAL A CA 1
ATOM 1408 C C . VAL A 1 179 ? -19.685 -0.689 33.131 1.00 81.81 179 VAL A C 1
ATOM 1410 O O . VAL A 1 179 ? -19.437 0.517 33.179 1.00 81.81 179 VAL A O 1
ATOM 1413 N N . LEU A 1 180 ? -20.847 -1.146 32.652 1.00 78.38 180 LEU A N 1
ATOM 1414 C CA . LEU A 1 180 ? -21.909 -0.249 32.194 1.00 78.38 180 LEU A CA 1
ATOM 1415 C C . LEU A 1 180 ? -22.409 0.659 33.325 1.00 78.38 180 LEU A C 1
ATOM 1417 O O . LEU A 1 180 ? -22.599 1.848 33.096 1.00 78.38 180 LEU A O 1
ATOM 1421 N N . GLY A 1 181 ? -22.569 0.147 34.545 1.00 74.19 181 GLY A N 1
ATOM 1422 C CA . GLY A 1 181 ? -22.946 0.941 35.715 1.00 74.19 181 GLY A CA 1
ATOM 1423 C C . GLY A 1 181 ? -21.947 2.061 36.011 1.00 74.19 181 GLY A C 1
ATOM 1424 O O . GLY A 1 181 ? -22.348 3.212 36.197 1.00 74.19 181 GLY A O 1
ATOM 1425 N N . ILE A 1 182 ? -20.647 1.755 35.964 1.00 80.62 182 ILE A N 1
ATOM 1426 C CA . ILE A 1 182 ? -19.565 2.733 36.141 1.00 80.62 182 ILE A CA 1
ATOM 1427 C C . ILE A 1 182 ? -19.640 3.807 35.051 1.00 80.62 182 ILE A C 1
ATOM 1429 O O . ILE A 1 182 ? -19.651 4.998 35.363 1.00 80.62 182 ILE A O 1
ATOM 1433 N N . ILE A 1 183 ? -19.771 3.414 33.783 1.00 78.25 183 ILE A N 1
ATOM 1434 C CA . ILE A 1 183 ? -19.886 4.349 32.653 1.00 78.25 183 ILE A CA 1
ATOM 1435 C C . ILE A 1 183 ? -21.114 5.259 32.811 1.00 78.25 183 ILE A C 1
ATOM 1437 O O . ILE A 1 183 ? -21.016 6.471 32.628 1.00 78.25 183 ILE A O 1
ATOM 1441 N N . LEU A 1 184 ? -22.264 4.710 33.205 1.00 72.38 184 LEU A N 1
ATOM 1442 C CA . LEU A 1 184 ? -23.502 5.474 33.399 1.00 72.38 184 LEU A CA 1
ATOM 1443 C C . LEU A 1 184 ? -23.449 6.428 34.591 1.00 72.38 184 LEU A C 1
ATOM 1445 O O . LEU A 1 184 ? -24.088 7.482 34.555 1.00 72.38 184 LEU A O 1
ATOM 1449 N N . SER A 1 185 ? -22.699 6.075 35.637 1.00 71.81 185 SER A N 1
ATOM 1450 C CA . SER A 1 185 ? -22.489 6.940 36.802 1.00 71.81 185 SER A CA 1
ATOM 1451 C C . SER A 1 185 ? -21.684 8.202 36.460 1.00 71.81 185 SER A C 1
ATOM 1453 O O . SER A 1 185 ? -21.730 9.195 37.192 1.00 71.81 185 SER A O 1
ATOM 1455 N N . GLN A 1 186 ? -21.009 8.227 35.304 1.00 78.31 186 GLN A N 1
ATOM 1456 C CA . GLN A 1 186 ? -20.353 9.426 34.802 1.00 78.31 186 GLN A CA 1
ATOM 1457 C C . GLN A 1 186 ? -21.401 10.462 34.369 1.00 78.31 186 GLN A C 1
ATOM 1459 O O . GLN A 1 186 ? -22.196 10.244 33.451 1.00 78.31 186 GLN A O 1
ATOM 1464 N N . LYS A 1 187 ? -21.357 11.657 34.979 1.00 67.19 187 LYS A N 1
ATOM 1465 C CA . LYS A 1 187 ? -22.309 12.768 34.747 1.00 67.19 187 LYS A CA 1
ATOM 1466 C C . LYS A 1 187 ? -22.498 13.160 33.274 1.00 67.19 187 LYS A C 1
ATOM 1468 O O . LYS A 1 187 ? -23.533 13.729 32.930 1.00 67.19 187 LYS A O 1
ATOM 1473 N N . LYS A 1 188 ? -21.505 12.903 32.415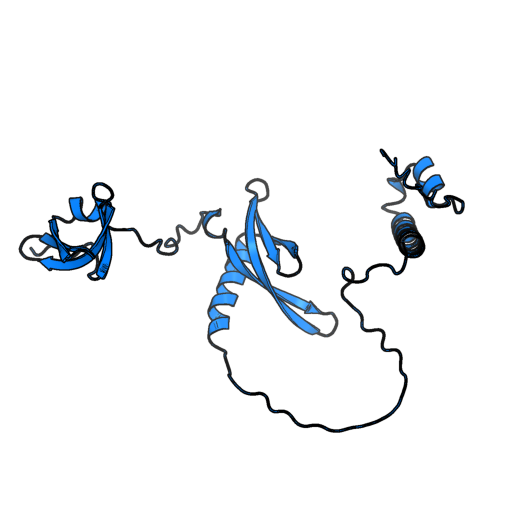 1.00 70.69 188 LYS A N 1
ATOM 1474 C CA . LYS A 1 188 ? -21.568 13.190 30.973 1.00 70.69 188 LYS A CA 1
ATOM 1475 C C . LYS A 1 188 ? -22.414 12.165 30.214 1.00 70.69 188 LYS A C 1
ATOM 1477 O O . LYS A 1 188 ? -23.139 12.559 29.311 1.00 70.69 188 LYS A O 1
ATOM 1482 N N . VAL A 1 189 ? -22.370 10.892 30.606 1.00 64.56 189 VAL A N 1
ATOM 1483 C CA . VAL A 1 189 ? -23.059 9.788 29.916 1.00 64.56 189 VAL A CA 1
ATOM 1484 C C . VAL A 1 189 ? -24.479 9.599 30.448 1.00 64.56 189 VAL A C 1
ATOM 1486 O O . VAL A 1 189 ? -25.409 9.396 29.672 1.00 64.56 189 VAL A O 1
ATOM 1489 N N . GLY A 1 190 ? -24.694 9.788 31.753 1.00 62.19 190 GLY A N 1
ATOM 1490 C CA . GLY A 1 190 ? -26.013 9.641 32.379 1.00 62.19 190 GLY A CA 1
ATOM 1491 C C . GLY A 1 190 ? -27.107 10.587 31.849 1.00 62.19 190 GLY A C 1
ATOM 1492 O O . GLY A 1 190 ? -28.291 10.330 32.087 1.00 62.19 190 GLY A O 1
ATOM 1493 N N . LYS A 1 191 ? -26.731 11.654 31.123 1.00 69.44 191 LYS A N 1
ATOM 1494 C CA . LYS A 1 191 ? -27.650 12.578 30.427 1.00 69.44 191 LYS A CA 1
ATOM 1495 C C . LYS A 1 191 ? -28.188 12.023 29.104 1.00 69.44 191 LYS A C 1
ATOM 1497 O O . LYS A 1 191 ? -29.255 12.443 28.677 1.00 69.44 191 LYS A O 1
ATOM 1502 N N . PHE A 1 192 ? -27.476 11.085 28.481 1.00 71.69 192 PHE A N 1
ATOM 1503 C CA . PHE A 1 192 ? -27.865 10.467 27.208 1.00 71.69 192 PHE A CA 1
ATOM 1504 C C . PHE A 1 192 ? -28.689 9.188 27.389 1.00 71.69 192 PHE A C 1
ATOM 1506 O O . PHE A 1 192 ? -29.214 8.649 26.419 1.00 71.69 192 PHE A O 1
ATOM 1513 N N . CYS A 1 193 ? -28.830 8.699 28.624 1.00 68.62 193 CYS A N 1
ATOM 1514 C CA . CYS A 1 193 ? -29.616 7.507 28.913 1.00 68.62 193 CYS A CA 1
ATOM 1515 C C . CYS A 1 193 ? -31.032 7.868 29.351 1.00 68.62 193 CYS A C 1
ATOM 1517 O O . CYS A 1 193 ? -31.237 8.557 30.354 1.00 68.62 193 CYS A O 1
ATOM 1519 N N . SER A 1 194 ? -32.004 7.335 28.615 1.00 74.94 194 SER A N 1
ATOM 1520 C CA . SER A 1 194 ? -33.420 7.428 28.959 1.00 74.94 194 SER A CA 1
ATOM 1521 C C . SER A 1 194 ? -33.720 6.717 30.281 1.00 74.94 194 SER A C 1
ATOM 1523 O O . SER A 1 194 ? -33.035 5.776 30.688 1.00 74.94 194 SER A O 1
ATOM 1525 N N . GLU A 1 195 ? -34.786 7.141 30.950 1.00 71.62 195 GLU A N 1
ATOM 1526 C CA . GLU A 1 195 ? -35.236 6.555 32.216 1.00 71.62 195 GLU A CA 1
ATOM 1527 C C . GLU A 1 195 ? -35.530 5.050 32.086 1.00 71.62 195 GLU A C 1
ATOM 1529 O O . GLU A 1 195 ? -35.115 4.255 32.927 1.00 71.62 195 GLU A O 1
ATOM 1534 N N . LYS A 1 196 ? -36.098 4.628 30.948 1.00 71.00 196 LYS A N 1
ATOM 1535 C CA . LYS A 1 196 ? -36.305 3.209 30.614 1.00 71.00 196 LYS A CA 1
ATOM 1536 C C . LYS A 1 196 ? -34.992 2.418 30.552 1.00 71.00 196 LYS A C 1
ATOM 1538 O O . LYS A 1 196 ? -34.929 1.303 31.063 1.00 71.00 196 LYS A O 1
ATOM 1543 N N . GLN A 1 197 ? -33.932 2.984 29.971 1.00 69.94 197 GLN A N 1
ATOM 1544 C CA . GLN A 1 197 ? -32.615 2.332 29.909 1.00 69.94 197 GLN A CA 1
ATOM 1545 C C . GLN A 1 197 ? -31.972 2.222 31.295 1.00 69.94 197 GLN A C 1
ATOM 1547 O O . GLN A 1 197 ? -31.410 1.179 31.622 1.00 69.94 197 GLN A O 1
ATOM 1552 N N . LYS A 1 198 ? -32.114 3.253 32.139 1.00 69.25 198 LYS A N 1
ATOM 1553 C CA . LYS A 1 198 ? -31.635 3.226 33.531 1.00 69.25 198 LYS A CA 1
ATOM 1554 C C . LYS A 1 198 ? -32.317 2.120 34.337 1.00 69.25 198 LYS A C 1
ATOM 1556 O O . LYS A 1 198 ? -31.644 1.396 35.064 1.00 69.25 198 LYS A O 1
ATOM 1561 N N . VAL A 1 199 ? -33.625 1.935 34.156 1.00 68.81 199 VAL A N 1
ATOM 1562 C CA . VAL A 1 199 ? -34.386 0.862 34.815 1.00 68.81 199 VAL A CA 1
ATOM 1563 C C . VAL A 1 199 ? -33.914 -0.522 34.366 1.00 68.81 199 VAL A C 1
ATOM 1565 O O . VAL A 1 199 ? -33.686 -1.377 35.212 1.00 68.81 199 VAL A O 1
ATOM 1568 N N . VAL A 1 200 ? -33.709 -0.755 33.065 1.00 66.56 200 VAL A N 1
ATOM 1569 C CA . VAL A 1 200 ? -33.228 -2.055 32.545 1.00 66.56 200 VAL A CA 1
ATOM 1570 C C . VAL A 1 200 ? -31.818 -2.390 33.048 1.00 66.56 200 VAL A C 1
ATOM 1572 O O . VAL A 1 200 ? -31.526 -3.542 33.386 1.00 66.56 200 VAL A O 1
ATOM 1575 N N . LEU A 1 201 ? -30.945 -1.386 33.131 1.00 64.75 201 LEU A N 1
ATOM 1576 C CA . LEU A 1 201 ? -29.560 -1.558 33.574 1.00 64.75 201 LEU A CA 1
ATOM 1577 C C . LEU A 1 201 ? -29.472 -1.797 35.089 1.00 64.75 201 LEU A C 1
ATOM 1579 O O . LEU A 1 201 ? -28.676 -2.628 35.517 1.00 64.75 201 LEU A O 1
ATOM 1583 N N . ASN A 1 202 ? -30.364 -1.182 35.872 1.00 66.12 202 ASN A N 1
ATOM 1584 C CA . ASN A 1 202 ? -30.453 -1.376 37.323 1.00 66.12 202 ASN A CA 1
ATOM 1585 C C . ASN A 1 202 ? -31.292 -2.595 37.752 1.00 66.12 202 ASN A C 1
ATOM 1587 O O . ASN A 1 202 ? -31.320 -2.929 38.937 1.00 66.12 202 ASN A O 1
ATOM 1591 N N . ASN A 1 203 ? -31.982 -3.269 36.825 1.00 64.62 203 ASN A N 1
ATOM 1592 C CA . ASN A 1 203 ? -32.888 -4.364 37.167 1.00 64.62 203 ASN A CA 1
ATOM 1593 C C . ASN A 1 203 ? -32.120 -5.646 37.527 1.00 64.62 203 ASN A C 1
ATOM 1595 O O . ASN A 1 203 ? -31.667 -6.380 36.644 1.00 64.62 203 ASN A O 1
ATOM 1599 N N . LYS A 1 204 ? -31.966 -5.952 38.816 1.00 59.09 204 LYS A N 1
ATOM 1600 C CA . LYS A 1 204 ? -31.228 -7.143 39.281 1.00 59.09 204 LYS A CA 1
ATOM 1601 C C . LYS A 1 204 ? -31.879 -8.478 38.866 1.00 59.09 204 LYS A C 1
ATOM 1603 O O . LYS A 1 204 ? -31.189 -9.491 38.866 1.00 59.09 204 LYS A O 1
ATOM 1608 N N . ASP A 1 205 ? -33.128 -8.455 38.392 1.00 55.84 205 ASP A N 1
ATOM 1609 C CA . ASP A 1 205 ? -33.957 -9.648 38.149 1.00 55.84 205 ASP A CA 1
ATOM 1610 C C . ASP A 1 205 ? -34.005 -10.155 36.699 1.00 55.84 205 ASP A C 1
ATOM 1612 O O . ASP A 1 205 ? -34.778 -11.057 36.372 1.00 55.84 205 ASP A O 1
ATOM 1616 N N . LEU A 1 206 ? -33.166 -9.628 35.802 1.00 53.06 206 LEU A N 1
ATOM 1617 C CA . LEU A 1 206 ? -33.019 -10.178 34.449 1.00 53.06 206 LEU A CA 1
ATOM 1618 C C . LEU A 1 206 ? -32.239 -11.502 34.503 1.00 53.06 206 LEU A C 1
ATOM 1620 O O . LEU A 1 206 ? -31.054 -11.578 34.183 1.00 53.06 206 LEU A O 1
ATOM 1624 N N . GLN A 1 207 ? -32.921 -12.563 34.935 1.00 50.34 207 GLN A N 1
ATOM 1625 C CA . GLN A 1 207 ? -32.444 -13.926 34.766 1.00 50.34 207 GLN A CA 1
ATOM 1626 C C . GLN A 1 207 ? -32.263 -14.183 33.270 1.00 50.34 207 GLN A C 1
ATOM 1628 O O . GLN A 1 207 ? -33.175 -13.961 32.468 1.00 50.34 207 GLN A O 1
ATOM 1633 N N . VAL A 1 208 ? -31.068 -14.639 32.892 1.00 47.25 208 VAL A N 1
ATOM 1634 C CA . VAL A 1 208 ? -30.779 -15.119 31.541 1.00 47.25 208 VAL A CA 1
ATOM 1635 C C . VAL A 1 208 ? -31.783 -16.229 31.254 1.00 47.25 208 VAL A C 1
ATOM 1637 O O . VAL A 1 208 ? -31.649 -17.331 31.783 1.00 47.25 208 VAL A O 1
ATOM 1640 N N . ARG A 1 209 ? -32.814 -15.950 30.449 1.00 47.06 209 ARG A N 1
ATOM 1641 C CA . ARG A 1 209 ? -33.676 -17.014 29.938 1.00 47.06 209 ARG A CA 1
ATOM 1642 C C . ARG A 1 209 ? -32.770 -17.927 29.123 1.00 47.06 209 ARG A C 1
ATOM 1644 O O . ARG A 1 209 ? -32.264 -17.519 28.077 1.00 47.06 209 ARG A O 1
ATOM 1651 N N . CYS A 1 210 ? -32.514 -19.131 29.632 1.00 39.59 210 CYS A N 1
ATOM 1652 C CA . CYS A 1 210 ? -31.920 -20.198 28.844 1.00 39.59 210 CYS A CA 1
ATOM 1653 C C . CYS A 1 210 ? -32.794 -20.366 27.603 1.00 39.59 210 CYS A C 1
ATOM 1655 O O . CYS A 1 210 ? -33.911 -20.868 27.686 1.00 39.59 210 CYS A O 1
ATOM 1657 N N . LEU A 1 211 ? -32.304 -19.908 26.452 1.00 40.72 211 LEU A N 1
ATOM 1658 C CA . LEU A 1 211 ? -32.817 -20.351 25.168 1.00 40.72 211 LEU A CA 1
ATOM 1659 C C . LEU A 1 211 ? -32.443 -21.830 25.058 1.00 40.72 211 LEU A C 1
ATOM 1661 O O . LEU A 1 211 ? -31.358 -22.177 24.586 1.00 40.72 211 LEU A O 1
ATOM 1665 N N . GLU A 1 212 ? -33.316 -22.692 25.579 1.00 37.78 212 GLU A N 1
ATOM 1666 C CA . GLU A 1 212 ? -33.309 -24.113 25.273 1.00 37.78 212 GLU A CA 1
ATOM 1667 C C . GLU A 1 212 ? -33.368 -24.251 23.755 1.00 37.78 212 GLU A C 1
ATOM 1669 O O . GLU A 1 212 ? -34.330 -23.860 23.089 1.00 37.78 212 GLU A O 1
ATOM 1674 N N . LYS A 1 213 ? -32.281 -24.778 23.196 1.00 39.84 213 LYS A N 1
ATOM 1675 C CA . LYS A 1 213 ? -32.232 -25.200 21.806 1.00 39.84 213 LYS A CA 1
ATOM 1676 C C . LYS A 1 213 ? -33.277 -26.303 21.643 1.00 39.84 213 LYS A C 1
ATOM 1678 O O . LYS A 1 213 ? -33.034 -27.436 22.049 1.00 39.84 213 LYS A O 1
ATOM 1683 N N . ARG A 1 214 ? -34.421 -25.991 21.027 1.00 36.03 214 ARG A N 1
ATOM 1684 C CA . ARG A 1 214 ? -35.282 -27.012 20.419 1.00 36.03 214 ARG A CA 1
ATOM 1685 C C . ARG A 1 214 ? -34.482 -27.676 19.302 1.00 36.03 214 ARG A C 1
ATOM 1687 O O . ARG A 1 214 ? -34.428 -27.186 18.179 1.00 36.03 214 ARG A O 1
ATOM 1694 N N . LEU A 1 215 ? -33.820 -28.776 19.645 1.00 36.94 215 LEU A N 1
ATOM 1695 C CA . LEU A 1 215 ? -33.311 -29.741 18.688 1.00 36.94 215 LEU A CA 1
ATOM 1696 C C . LEU A 1 215 ? -34.538 -30.436 18.082 1.00 36.94 215 LEU A C 1
ATOM 1698 O O . LEU A 1 215 ? -35.108 -31.346 18.681 1.00 36.94 215 LEU A O 1
ATOM 1702 N N . VAL A 1 216 ? -34.991 -29.957 16.927 1.00 38.88 216 VAL A N 1
ATOM 1703 C CA . VAL A 1 216 ? -35.964 -30.679 16.104 1.00 38.88 216 VAL A CA 1
ATOM 1704 C C . VAL A 1 216 ? -35.246 -31.924 15.580 1.00 38.88 216 VAL A C 1
ATOM 1706 O O . VAL A 1 216 ? -34.407 -31.829 14.687 1.00 38.88 216 VAL A O 1
ATOM 1709 N N . ARG A 1 217 ? -35.520 -33.089 16.180 1.00 36.19 217 ARG A N 1
ATOM 1710 C CA . ARG A 1 217 ? -35.202 -34.384 15.569 1.00 36.19 217 ARG A CA 1
ATOM 1711 C C . ARG A 1 217 ? -36.201 -34.608 14.436 1.00 36.19 217 ARG A C 1
ATOM 1713 O O . ARG A 1 217 ? -37.378 -34.826 14.695 1.00 36.19 217 ARG A O 1
ATOM 1720 N N . LEU A 1 218 ? -35.720 -34.523 13.202 1.00 38.69 218 LEU A N 1
ATOM 1721 C CA . LEU A 1 218 ? -36.347 -35.140 12.038 1.00 38.69 218 LEU A CA 1
ATOM 1722 C C . LEU A 1 218 ? -35.662 -36.491 11.828 1.00 38.69 218 LEU A C 1
ATOM 1724 O O . LEU A 1 218 ? -34.583 -36.532 11.242 1.00 38.69 218 LEU A O 1
ATOM 1728 N N . SER A 1 219 ? -36.243 -37.565 12.365 1.00 39.38 219 SER A N 1
ATOM 1729 C CA . SER A 1 219 ? -36.161 -38.952 11.869 1.00 39.38 219 SER A CA 1
ATOM 1730 C C . SER A 1 219 ? -37.252 -39.759 12.559 1.00 39.38 219 SER A C 1
ATOM 1732 O O . SER A 1 219 ? -37.211 -39.797 13.811 1.00 39.38 219 SER A O 1
#

Foldseek 3Di:
DFDDDPDDWQFWFADPVVRWIFTFHDADRVVQWTWTATPVRDIDTHHPVVRVVGGDPPPPLDDDPPDDPVSQAQPKFWDWDQDPVRDIDIWIWGFHDADPVVQWTWTATPVRDIDTHHPVNRVVRNVVVVVVPPDDDDDDDDDDDDDDDDDDDDDPPPDPPPPDDPPDPVRVVVVVLVVVVVVCVPPVNVVVDDPVRVCVSPPPPPDDPPPPPPPPDDD

pLDDT: mean 71.29, std 19.44, range [30.98, 94.25]

Radius of gyration: 31.48 Å; chains: 1; bounding box: 62×53×81 Å

Organism: NCBI:txid2077276